Protein AF-A0A966STY0-F1 (afdb_monomer)

pLDDT: mean 90.31, std 7.66, range [52.75, 97.44]

Solvent-accessible surface area (backbone atoms only — not comparable to full-atom values): 10563 Å² total; per-residue (Å²): 89,30,26,34,58,59,32,49,75,81,35,100,57,30,90,44,48,47,38,23,43,52,56,97,92,41,78,42,80,38,55,52,86,43,77,44,89,83,59,91,89,69,45,73,49,72,46,68,75,69,70,70,53,54,50,58,66,69,58,55,52,54,36,52,51,52,27,46,74,71,72,45,52,66,50,78,37,70,50,91,54,41,31,38,34,40,48,66,46,50,36,42,89,86,46,87,84,48,65,52,43,53,39,37,33,46,53,52,49,43,30,57,81,41,70,81,49,46,42,19,38,48,61,87,41,81,54,70,83,28,31,77,49,52,75,57,67,74,47,74,49,69,85,75,46,51,31,24,31,27,64,38,37,42,55,70,87,55,80,50,68,73,75,43,56,92,81,47,51,65,57,55,48,46,54,52,49,44,54,44,48,44,62,37,56,132

Radius of gyration: 22.57 Å; Cα contacts (8 Å, |Δi|>4): 332; chains: 1; bounding box: 55×33×62 Å

Structure (mmCIF, N/CA/C/O backbone):
data_AF-A0A966STY0-F1
#
_entry.id   AF-A0A966STY0-F1
#
loop_
_atom_site.group_PDB
_atom_site.id
_atom_site.type_symbol
_atom_site.label_atom_id
_atom_site.label_alt_id
_atom_site.label_comp_id
_atom_site.label_asym_id
_atom_site.label_entity_id
_atom_site.label_seq_id
_atom_site.pdbx_PDB_ins_code
_atom_site.Cartn_x
_atom_site.Cartn_y
_atom_site.Cartn_z
_atom_site.occupancy
_atom_site.B_iso_or_equiv
_atom_site.auth_seq_id
_atom_site.auth_comp_id
_atom_site.auth_asym_id
_atom_site.auth_atom_id
_atom_site.pdbx_PDB_model_num
ATOM 1 N N . MET A 1 1 ? -25.949 -7.152 34.679 1.00 90.56 1 MET A N 1
ATOM 2 C CA . MET A 1 1 ? -25.084 -7.122 33.480 1.00 90.56 1 MET A CA 1
ATOM 3 C C . MET A 1 1 ? -23.656 -6.871 33.939 1.00 90.56 1 MET A C 1
ATOM 5 O O . MET A 1 1 ? -23.482 -6.176 34.932 1.00 90.56 1 MET A O 1
ATOM 9 N N . THR A 1 2 ? -22.647 -7.448 33.293 1.00 95.69 2 THR A N 1
ATOM 10 C CA . THR A 1 2 ? -21.238 -7.198 33.635 1.00 95.69 2 THR A CA 1
ATOM 11 C C . THR A 1 2 ? -20.661 -6.017 32.861 1.00 95.69 2 THR A C 1
ATOM 13 O O . THR A 1 2 ? -21.178 -5.660 31.801 1.00 95.69 2 THR A O 1
ATOM 16 N N . GLY A 1 3 ? -19.544 -5.452 33.333 1.00 94.12 3 GLY A N 1
ATOM 17 C CA . GLY A 1 3 ? -18.774 -4.472 32.556 1.00 94.12 3 GLY A CA 1
ATOM 18 C C . GLY A 1 3 ? -18.425 -4.984 31.149 1.00 94.12 3 GLY A C 1
ATOM 19 O O . GLY A 1 3 ? -18.600 -4.267 30.170 1.00 94.12 3 GLY A O 1
ATOM 20 N N . ARG A 1 4 ? -18.049 -6.264 31.016 1.00 94.75 4 ARG A N 1
ATOM 21 C CA . ARG A 1 4 ? -17.793 -6.911 29.718 1.00 94.75 4 ARG A CA 1
ATOM 22 C C . ARG A 1 4 ? -19.028 -6.940 28.817 1.00 94.75 4 ARG A C 1
ATOM 24 O O . ARG A 1 4 ? -18.911 -6.684 27.625 1.00 94.75 4 ARG A O 1
ATOM 31 N N . GLN A 1 5 ? -20.199 -7.258 29.365 1.00 94.56 5 GLN A N 1
ATOM 32 C CA . GLN A 1 5 ? -21.443 -7.274 28.592 1.00 94.56 5 GLN A CA 1
ATOM 33 C C . GLN A 1 5 ? -21.827 -5.867 28.116 1.00 94.56 5 GLN A C 1
ATOM 35 O O . GLN A 1 5 ? -22.244 -5.724 26.974 1.00 94.56 5 GLN A O 1
ATOM 40 N N . ILE A 1 6 ? -21.615 -4.838 28.944 1.00 94.25 6 ILE A N 1
ATOM 41 C CA . ILE A 1 6 ? -21.837 -3.430 28.569 1.00 94.25 6 ILE A CA 1
ATOM 42 C C . ILE A 1 6 ? -20.875 -3.013 27.454 1.00 94.25 6 ILE A C 1
ATOM 44 O O . ILE A 1 6 ? -21.305 -2.451 26.451 1.00 94.25 6 ILE A O 1
ATOM 48 N N . ALA A 1 7 ? -19.585 -3.335 27.586 1.00 92.75 7 ALA A N 1
ATOM 49 C CA . ALA A 1 7 ? -18.604 -3.101 26.529 1.00 92.75 7 ALA A CA 1
ATOM 50 C C . ALA A 1 7 ? -18.990 -3.805 25.216 1.00 92.75 7 ALA A C 1
ATOM 52 O O . ALA A 1 7 ? -18.846 -3.222 24.142 1.00 92.75 7 ALA A O 1
ATOM 53 N N . GLY A 1 8 ? -19.529 -5.025 25.309 1.00 91.81 8 GLY A N 1
ATOM 54 C CA . GLY A 1 8 ? -19.981 -5.826 24.170 1.00 91.81 8 GLY A CA 1
ATOM 55 C C . GLY A 1 8 ? -21.176 -5.244 23.411 1.00 91.81 8 GLY A C 1
ATOM 56 O O . GLY A 1 8 ? -21.407 -5.636 22.273 1.00 91.81 8 GLY A O 1
ATOM 57 N N . LEU A 1 9 ? -21.907 -4.279 23.983 1.00 90.44 9 LEU A N 1
ATOM 58 C CA . LEU A 1 9 ? -22.964 -3.559 23.260 1.00 90.44 9 LEU A CA 1
ATOM 59 C C . LEU A 1 9 ? -22.402 -2.614 22.189 1.00 90.44 9 LEU A C 1
ATOM 61 O O . LEU A 1 9 ? -23.114 -2.249 21.257 1.00 90.44 9 LEU A O 1
ATOM 65 N N . VAL A 1 10 ? -21.143 -2.187 22.335 1.00 86.25 10 VAL A N 1
ATOM 66 C CA . VAL A 1 10 ? -20.525 -1.148 21.497 1.00 86.25 10 VAL A CA 1
ATOM 67 C C . VAL A 1 10 ? -19.123 -1.514 21.008 1.00 86.25 10 VAL A C 1
ATOM 69 O O . VAL A 1 10 ? -18.452 -0.659 20.436 1.00 86.25 10 VAL A O 1
ATOM 72 N N . SER A 1 11 ? -18.624 -2.728 21.241 1.00 83.06 11 SER A N 1
ATOM 73 C CA . SER A 1 11 ? -17.280 -3.163 20.836 1.00 83.06 11 SER A CA 1
ATOM 74 C C . SER A 1 11 ? -17.246 -4.663 20.549 1.00 83.06 11 SER A C 1
ATOM 76 O O . SER A 1 11 ? -17.638 -5.456 21.401 1.00 83.06 11 SER A O 1
ATOM 78 N N . ASP A 1 12 ? -16.674 -5.048 19.405 1.00 81.88 12 ASP A N 1
ATOM 79 C CA . ASP A 1 12 ? -16.459 -6.456 19.026 1.00 81.88 12 ASP A CA 1
ATOM 80 C C . ASP A 1 12 ? -15.343 -7.132 19.847 1.00 81.88 12 ASP A C 1
ATOM 82 O O . ASP A 1 12 ? -15.233 -8.355 19.883 1.00 81.88 12 ASP A O 1
ATOM 86 N N . ASN A 1 13 ? -14.512 -6.339 20.534 1.00 84.12 13 ASN A N 1
ATOM 87 C CA . ASN A 1 13 ? -13.482 -6.810 21.459 1.00 84.12 13 ASN A CA 1
ATOM 88 C C . ASN A 1 13 ? -13.665 -6.132 22.831 1.00 84.12 13 ASN A C 1
ATOM 90 O O . ASN A 1 13 ? -13.006 -5.127 23.123 1.00 84.12 13 ASN A O 1
ATOM 94 N N . PRO A 1 14 ? -14.594 -6.625 23.668 1.00 88.00 14 PRO A N 1
ATOM 95 C CA . PRO A 1 14 ? -14.913 -6.007 24.953 1.00 88.00 14 PRO A CA 1
ATOM 96 C C . PRO A 1 14 ? -13.780 -6.122 25.982 1.00 88.00 14 PRO A C 1
ATOM 98 O O . PRO A 1 14 ? -13.692 -5.286 26.878 1.00 88.00 14 PRO A O 1
ATOM 101 N N . ASP A 1 15 ? -12.880 -7.100 25.847 1.00 88.94 15 ASP A N 1
ATOM 102 C CA . ASP A 1 15 ? -11.754 -7.286 26.774 1.00 88.94 15 ASP A CA 1
ATOM 103 C C . ASP A 1 15 ? -10.662 -6.213 26.628 1.00 88.94 15 ASP A C 1
ATOM 105 O O . ASP A 1 15 ? -9.844 -6.032 27.525 1.00 88.94 15 ASP A O 1
ATOM 109 N N . SER A 1 16 ? -10.670 -5.456 25.527 1.00 86.00 16 SER A N 1
ATOM 110 C CA . SER A 1 16 ? -9.755 -4.331 25.281 1.00 86.00 16 SER A CA 1
ATOM 111 C C . SER A 1 16 ? -10.422 -2.971 25.523 1.00 86.00 16 SER A C 1
ATOM 113 O O . SER A 1 16 ? -10.207 -2.020 24.764 1.00 86.00 16 SER A O 1
ATOM 115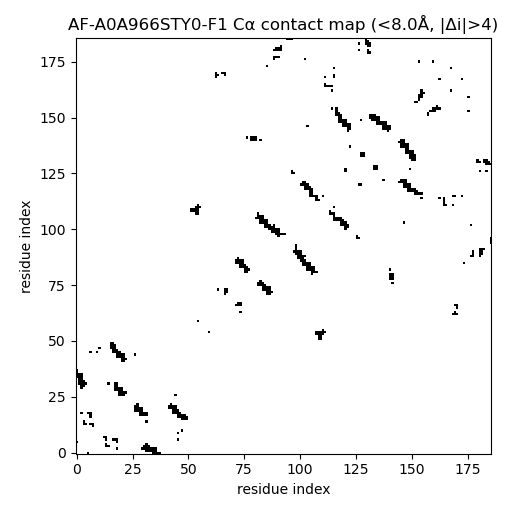 N N . THR A 1 17 ? -11.270 -2.877 26.550 1.00 89.81 17 THR A N 1
ATOM 116 C CA . THR A 1 17 ? -12.021 -1.657 26.877 1.00 89.81 17 THR A CA 1
ATOM 117 C C . THR A 1 17 ? -11.980 -1.310 28.363 1.00 89.81 17 THR A C 1
ATOM 119 O O . THR A 1 17 ? -11.776 -2.171 29.217 1.00 89.81 17 THR A O 1
ATOM 122 N N . GLU A 1 18 ? -12.232 -0.041 28.665 1.00 93.56 18 GLU A N 1
ATOM 123 C CA . GLU A 1 18 ? -12.576 0.450 29.995 1.00 93.56 18 GLU A CA 1
ATOM 124 C C . GLU A 1 18 ? -14.026 0.918 30.014 1.00 93.56 18 GLU A C 1
ATOM 126 O O . GLU A 1 18 ? -14.472 1.640 29.121 1.00 93.56 18 GLU A O 1
ATOM 131 N N . VAL A 1 19 ? -14.759 0.540 31.058 1.00 94.88 19 VAL A N 1
ATOM 132 C CA . VAL A 1 19 ? -16.168 0.900 31.226 1.00 94.88 19 VAL A CA 1
ATOM 133 C C . VAL A 1 19 ? -16.319 1.775 32.458 1.00 94.88 19 VAL A C 1
ATOM 135 O O . VAL A 1 19 ? -15.775 1.481 33.522 1.00 94.88 19 VAL A O 1
ATOM 138 N N . PHE A 1 20 ? -17.084 2.852 32.319 1.00 96.12 20 PHE A N 1
ATOM 139 C CA . PHE A 1 20 ? -17.430 3.756 33.404 1.00 96.12 20 PHE A CA 1
ATOM 140 C C . PHE A 1 20 ? -18.938 3.975 33.433 1.00 96.12 20 PHE A C 1
ATOM 142 O O . PHE A 1 20 ? -19.538 4.229 32.392 1.00 96.12 20 PHE A O 1
ATOM 149 N N . LEU A 1 21 ? -19.530 3.941 34.621 1.00 94.12 21 LEU A N 1
ATOM 150 C CA . LEU A 1 21 ? -20.882 4.431 34.866 1.00 94.12 21 LEU A CA 1
ATOM 151 C C . LEU A 1 21 ? -20.824 5.948 35.084 1.00 94.12 21 LEU A C 1
ATOM 153 O O . LEU A 1 21 ? -19.963 6.434 35.827 1.00 94.12 21 LEU A O 1
ATOM 157 N N . LEU A 1 22 ? -21.717 6.688 34.435 1.00 92.81 22 LEU A N 1
ATOM 158 C CA . LEU A 1 22 ? -21.847 8.132 34.581 1.00 92.81 22 LEU A CA 1
ATOM 159 C C . LEU A 1 22 ? -22.976 8.441 35.567 1.00 92.81 22 LEU A C 1
ATOM 161 O O . LEU A 1 22 ? -24.151 8.258 35.276 1.00 92.81 22 LEU A O 1
ATOM 165 N N . GLU A 1 23 ? -22.618 8.951 36.743 1.00 87.38 23 GLU A N 1
ATOM 166 C CA . GLU A 1 23 ? -23.575 9.377 37.765 1.00 87.38 23 GLU A CA 1
ATOM 167 C C . GLU A 1 23 ? -23.389 10.868 38.042 1.00 87.38 23 GLU A C 1
ATOM 169 O O . GLU A 1 23 ? -22.367 11.290 38.589 1.00 87.38 23 GLU A O 1
ATOM 174 N N . LYS A 1 24 ? -24.387 11.688 37.683 1.00 82.62 24 LYS A N 1
ATOM 175 C CA . LYS A 1 24 ? -24.423 13.133 37.994 1.00 82.62 24 LYS A CA 1
ATOM 176 C C . LYS A 1 24 ? -23.124 13.868 37.610 1.00 82.62 24 LYS A C 1
ATOM 178 O O . LYS A 1 24 ? -22.585 14.652 38.391 1.00 82.62 24 LYS A O 1
ATOM 183 N N . GLY A 1 25 ? -22.597 13.576 36.419 1.00 78.88 25 GLY A N 1
ATOM 184 C CA . GLY A 1 25 ? -21.370 14.183 35.890 1.00 78.88 25 GLY A CA 1
ATOM 185 C C . GLY A 1 25 ? -20.058 13.593 36.425 1.00 78.88 25 GLY A C 1
ATOM 186 O O . GLY A 1 25 ? -18.990 14.093 36.081 1.00 78.88 25 GLY A O 1
ATOM 187 N N . LYS A 1 26 ? -20.102 12.532 37.243 1.00 86.12 26 LYS A N 1
ATOM 188 C CA . LYS A 1 26 ? -18.915 11.799 37.708 1.00 86.12 26 LYS A CA 1
ATOM 189 C C . LYS A 1 26 ? -18.837 10.430 37.041 1.00 86.12 26 LYS A C 1
ATOM 191 O O . LYS A 1 26 ? -19.840 9.736 36.928 1.00 86.12 26 LYS A O 1
ATOM 196 N N . SER A 1 27 ? -17.634 10.029 36.634 1.00 92.25 27 SER A N 1
ATOM 197 C CA . SER A 1 27 ? -17.375 8.701 36.074 1.00 92.25 27 SER A CA 1
ATOM 198 C C . SER A 1 27 ? -16.869 7.745 37.152 1.00 92.25 27 SER A C 1
ATOM 200 O O . SER A 1 27 ? -15.812 7.992 37.737 1.00 92.25 27 SER A O 1
ATOM 202 N N . LYS A 1 28 ? -17.582 6.642 37.381 1.00 92.94 28 LYS A N 1
ATOM 203 C CA . LYS A 1 28 ? -17.173 5.557 38.281 1.00 92.94 28 LYS A CA 1
ATOM 204 C C . LYS A 1 28 ? -16.733 4.340 37.458 1.00 92.94 28 LYS A C 1
ATOM 206 O O . LYS A 1 28 ? -17.507 3.906 36.610 1.00 92.94 28 LYS A O 1
ATOM 211 N N . PRO A 1 29 ? -15.532 3.778 37.675 1.00 94.56 29 PRO A N 1
ATOM 212 C CA . PRO A 1 29 ? -15.075 2.619 36.914 1.00 94.56 29 PRO A CA 1
ATOM 213 C C . PRO A 1 29 ? -15.936 1.384 37.208 1.00 94.56 29 PRO A C 1
ATOM 215 O O . PRO A 1 29 ? -16.288 1.118 38.359 1.00 94.56 29 PRO A O 1
ATOM 218 N N . VAL A 1 30 ? -16.238 0.624 36.157 1.00 95.62 30 VAL A N 1
ATOM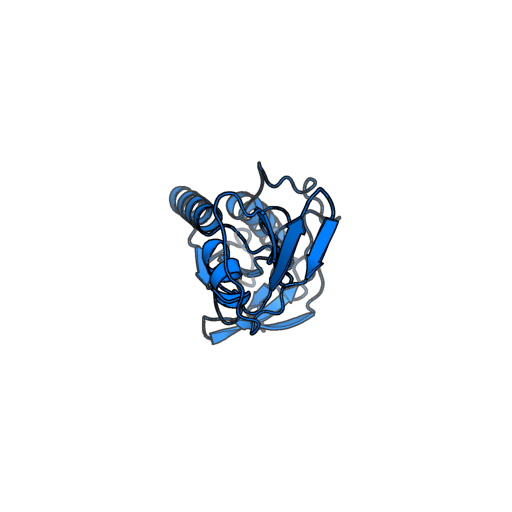 219 C CA . VAL A 1 30 ? -16.930 -0.666 36.201 1.00 95.62 30 VAL A CA 1
ATOM 220 C C . VAL A 1 30 ? -15.967 -1.721 35.648 1.00 95.62 30 VAL A C 1
ATOM 222 O O . VAL A 1 30 ? -15.825 -1.841 34.430 1.00 95.62 30 VAL A O 1
ATOM 225 N N . PRO A 1 31 ? -15.265 -2.478 36.511 1.00 95.94 31 PRO A N 1
ATOM 226 C CA . PRO A 1 31 ? -14.397 -3.563 36.066 1.00 95.94 31 PRO A CA 1
ATOM 227 C C . PRO A 1 31 ? -15.151 -4.565 35.185 1.00 95.94 31 PRO A C 1
ATOM 229 O O . PRO A 1 31 ? -16.310 -4.883 35.449 1.00 95.94 31 PRO A O 1
ATOM 232 N N . LEU A 1 32 ? -14.490 -5.116 34.164 1.00 93.88 32 LEU A N 1
ATOM 233 C CA . LEU A 1 32 ? -15.148 -5.969 33.165 1.00 93.88 32 LEU A CA 1
ATOM 234 C C . LEU A 1 32 ? -15.838 -7.209 33.763 1.00 93.88 32 LEU A C 1
ATOM 236 O O . LEU A 1 32 ? -16.887 -7.622 33.272 1.00 93.88 32 LEU A O 1
ATOM 240 N N . ALA A 1 33 ? -15.281 -7.774 34.836 1.00 95.31 33 ALA A N 1
ATOM 241 C CA . ALA A 1 33 ? -15.842 -8.929 35.540 1.00 95.31 33 ALA A CA 1
ATOM 242 C C . ALA A 1 33 ? -16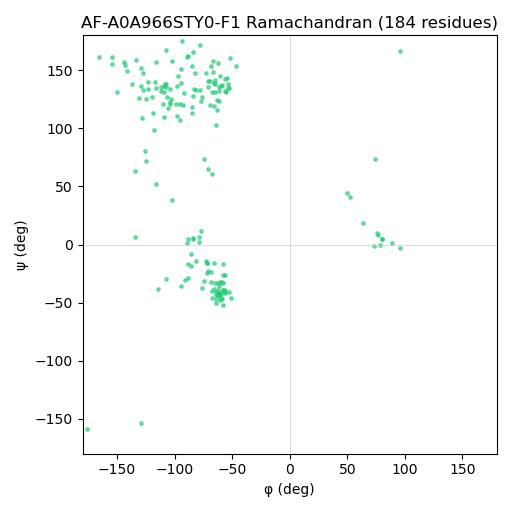.892 -8.566 36.610 1.00 95.31 33 ALA A C 1
ATOM 244 O O . ALA A 1 33 ? -17.518 -9.460 37.170 1.00 95.31 33 ALA A O 1
ATOM 245 N N . MET A 1 34 ? -17.084 -7.279 36.920 1.00 94.19 34 MET A N 1
ATOM 246 C CA . MET A 1 34 ? -18.032 -6.842 37.945 1.00 94.19 34 MET A CA 1
ATOM 247 C C . MET A 1 34 ? -19.461 -6.933 37.412 1.00 94.19 34 MET A C 1
ATOM 249 O O . MET A 1 34 ? -19.770 -6.348 36.374 1.00 94.19 34 MET A O 1
ATOM 253 N N . GLU A 1 35 ? -20.340 -7.618 38.143 1.00 94.06 35 GLU A N 1
ATOM 254 C CA . GLU A 1 35 ? -21.782 -7.546 37.916 1.00 94.06 35 GLU A CA 1
ATOM 255 C C . GLU A 1 35 ? -22.363 -6.263 38.505 1.00 94.06 35 GLU A C 1
ATOM 257 O O . GLU A 1 35 ? -22.105 -5.907 39.656 1.00 94.06 35 GLU A O 1
ATOM 262 N N . ILE A 1 36 ? -23.186 -5.586 37.710 1.00 91.31 36 ILE A N 1
ATOM 263 C CA . ILE A 1 36 ? -23.960 -4.426 38.133 1.00 91.31 36 ILE A CA 1
ATOM 264 C C . ILE A 1 36 ? -25.436 -4.596 37.761 1.00 91.31 36 ILE A C 1
ATOM 266 O O . ILE A 1 36 ? -25.790 -5.264 36.779 1.00 91.31 36 ILE A O 1
ATOM 270 N N . GLN A 1 37 ? -26.309 -3.968 38.546 1.00 92.38 37 GLN A N 1
ATOM 271 C CA . GLN A 1 37 ? -27.707 -3.779 38.174 1.00 92.38 37 GLN A CA 1
ATOM 272 C C . GLN A 1 37 ? -27.809 -2.525 37.313 1.00 92.38 37 GLN A C 1
ATOM 274 O O . GLN A 1 37 ? -27.561 -1.431 37.809 1.00 92.38 37 GLN A O 1
ATOM 279 N N . VAL A 1 38 ? -28.160 -2.710 36.043 1.00 87.81 38 VAL A N 1
ATOM 280 C CA . VAL A 1 38 ? -28.447 -1.611 35.117 1.00 87.81 38 VAL A CA 1
ATOM 281 C C . VAL A 1 38 ? -29.902 -1.202 35.316 1.00 87.81 38 VAL A C 1
ATOM 283 O O . VAL A 1 38 ? -30.788 -2.060 35.306 1.00 87.81 38 VAL A O 1
ATOM 286 N N . LYS A 1 39 ? -30.133 0.088 35.538 1.00 89.50 39 LYS A N 1
ATOM 287 C CA . LYS A 1 39 ? -31.451 0.701 35.703 1.00 89.50 39 LYS A CA 1
ATOM 288 C C . LYS A 1 39 ? -31.807 1.531 34.475 1.00 89.50 39 LYS A C 1
ATOM 290 O O . LYS A 1 39 ? -30.973 1.787 33.609 1.00 89.50 39 LYS A O 1
ATOM 295 N N . ASP A 1 40 ? -33.075 1.921 34.399 1.00 86.06 40 ASP A N 1
ATOM 296 C CA . ASP A 1 40 ? -33.560 2.761 33.311 1.00 86.06 40 ASP A CA 1
ATOM 297 C C . ASP A 1 40 ? -32.837 4.118 33.315 1.00 86.06 40 ASP A C 1
ATOM 299 O O . ASP A 1 40 ? -32.648 4.719 34.376 1.00 86.06 40 ASP A O 1
ATOM 303 N N . CYS A 1 41 ? -32.423 4.567 32.129 1.00 86.06 41 CYS A N 1
ATOM 304 C CA . CYS A 1 41 ? -31.610 5.770 31.900 1.00 86.06 41 CYS A CA 1
ATOM 305 C C . CYS A 1 41 ? -30.184 5.777 32.501 1.00 86.06 41 CYS A C 1
ATOM 307 O O . CYS A 1 41 ? -29.594 6.853 32.605 1.00 86.06 41 CYS A O 1
ATOM 309 N N . ASP A 1 42 ? -29.597 4.630 32.870 1.00 91.06 42 ASP A N 1
ATOM 310 C CA . ASP A 1 42 ? -28.168 4.588 33.218 1.00 91.06 42 ASP A CA 1
ATOM 311 C C . ASP A 1 42 ? -27.295 4.926 31.995 1.00 91.06 42 ASP A C 1
ATOM 313 O O . ASP A 1 42 ? -27.437 4.344 30.917 1.00 91.06 42 ASP A O 1
ATOM 317 N N . GLU A 1 43 ? -26.336 5.834 32.177 1.00 93.19 43 GLU A N 1
ATOM 318 C CA . GLU A 1 43 ? -25.390 6.233 31.137 1.00 93.19 43 GLU A CA 1
ATOM 319 C C . GLU A 1 43 ? -24.014 5.606 31.373 1.00 93.19 43 GLU A C 1
ATOM 321 O O . GLU A 1 43 ? -23.458 5.664 32.473 1.00 93.19 43 GLU A O 1
ATOM 326 N N . PHE A 1 44 ? -23.416 5.053 30.318 1.00 94.31 44 PHE A N 1
ATOM 327 C CA . PHE A 1 44 ? -22.089 4.446 30.376 1.00 94.31 44 PHE A CA 1
ATOM 328 C C . PHE A 1 44 ? -21.137 5.093 29.375 1.00 94.31 44 PHE A C 1
ATOM 330 O O . PHE A 1 44 ? -21.487 5.344 28.224 1.00 94.31 44 PHE A O 1
ATOM 337 N N . ARG A 1 45 ? -19.888 5.297 29.798 1.00 93.06 45 ARG A N 1
ATOM 338 C CA . ARG A 1 45 ? -18.769 5.636 28.916 1.00 93.06 45 ARG A CA 1
ATOM 339 C C . ARG A 1 45 ? -17.906 4.398 28.725 1.00 93.06 45 ARG A C 1
ATOM 341 O O . ARG A 1 45 ? -17.347 3.891 29.695 1.00 93.06 45 ARG A O 1
ATOM 348 N N . VAL A 1 46 ? -17.756 3.959 27.480 1.00 91.38 46 VAL A N 1
ATOM 349 C CA . VAL A 1 46 ? -16.853 2.863 27.105 1.00 91.38 46 VAL A CA 1
ATOM 350 C C . VAL A 1 46 ? -15.685 3.441 26.315 1.00 91.38 46 VAL A C 1
ATOM 352 O O . VAL A 1 46 ? -15.885 4.075 25.280 1.00 91.38 46 VAL A O 1
ATOM 355 N N . ILE A 1 47 ? -14.466 3.239 26.806 1.00 87.62 47 ILE A N 1
ATOM 356 C CA . ILE A 1 47 ? -13.226 3.638 26.137 1.00 87.62 47 ILE A CA 1
ATOM 357 C C . ILE A 1 47 ? -12.605 2.382 25.540 1.00 87.62 47 ILE A C 1
ATOM 359 O O . ILE A 1 47 ? -12.390 1.398 26.239 1.00 87.62 47 ILE A O 1
ATOM 363 N N . ARG A 1 48 ? -12.328 2.392 24.236 1.00 85.00 48 ARG A N 1
ATOM 364 C CA . ARG A 1 48 ? -11.576 1.314 23.588 1.00 85.00 48 ARG A CA 1
ATOM 365 C C . ARG A 1 48 ? -10.087 1.603 23.770 1.00 85.00 48 ARG A C 1
ATOM 367 O O . ARG A 1 48 ? -9.603 2.619 23.284 1.00 85.00 48 ARG A O 1
ATOM 374 N N . ASN A 1 49 ? -9.368 0.717 24.450 1.00 76.69 49 ASN A N 1
ATOM 375 C CA . ASN A 1 49 ? -7.952 0.921 24.775 1.00 76.69 49 ASN A CA 1
ATOM 376 C C . ASN A 1 49 ? -7.014 0.478 23.651 1.00 76.69 49 ASN A C 1
ATOM 378 O O . ASN A 1 49 ? -5.863 0.896 23.604 1.00 76.69 49 ASN A O 1
ATOM 382 N N . ASN A 1 50 ? -7.512 -0.346 22.728 1.00 60.56 50 ASN A N 1
ATOM 383 C CA . ASN A 1 50 ? -6.748 -0.841 21.590 1.00 60.56 50 ASN A CA 1
ATOM 384 C C . ASN A 1 50 ? -7.334 -0.348 20.262 1.00 60.56 50 ASN A C 1
ATOM 386 O O . ASN A 1 50 ? -7.630 -1.139 19.365 1.00 60.56 50 ASN A O 1
ATOM 390 N N . VAL A 1 51 ? -7.542 0.967 20.133 1.00 55.06 51 VAL A N 1
ATOM 391 C CA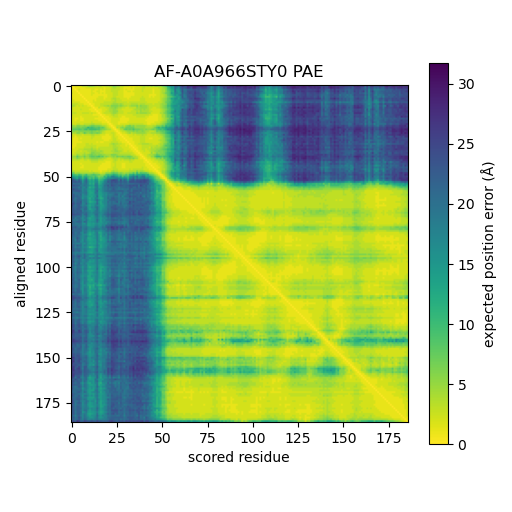 . VAL A 1 51 ? -7.841 1.569 18.826 1.00 55.06 51 VAL A CA 1
ATOM 392 C C . VAL A 1 51 ? -6.546 1.604 18.014 1.00 55.06 51 VAL A C 1
ATOM 394 O O . VAL A 1 51 ? -5.947 2.653 17.798 1.00 55.06 51 VAL A O 1
ATOM 397 N N . CYS A 1 52 ? -6.099 0.446 17.528 1.00 52.75 52 CYS A N 1
ATOM 398 C CA . CYS A 1 52 ? -5.372 0.428 16.269 1.00 52.75 52 CYS A CA 1
ATOM 399 C C . CYS A 1 52 ? -6.404 0.896 15.252 1.00 52.75 52 CYS A C 1
ATOM 401 O O . CYS A 1 52 ? -7.344 0.155 14.979 1.00 52.75 52 CYS A O 1
ATOM 403 N N . GLY A 1 53 ? -6.321 2.155 14.817 1.00 54.16 53 GLY A N 1
ATOM 404 C CA . GLY A 1 53 ? -7.294 2.781 13.923 1.00 54.16 53 GLY A CA 1
ATOM 405 C C . GLY A 1 53 ? -7.265 2.169 12.532 1.00 54.16 53 GLY A C 1
ATOM 406 O O . GLY A 1 53 ? -6.943 2.889 11.603 1.00 54.16 53 GLY A O 1
ATOM 407 N N . GLY A 1 54 ? -7.540 0.863 12.442 1.00 61.44 54 GLY A N 1
ATOM 408 C CA . GLY A 1 54 ? -7.514 0.027 11.258 1.00 61.44 54 GLY A CA 1
ATOM 409 C C . GLY A 1 54 ? -8.235 0.692 10.099 1.00 61.44 54 GLY A C 1
ATOM 410 O O . GLY A 1 54 ? -9.135 1.511 10.285 1.00 61.44 54 GLY A O 1
ATOM 411 N N . PHE A 1 55 ? -7.847 0.327 8.889 1.00 74.75 55 PHE A N 1
ATOM 412 C CA . PHE A 1 55 ? -8.462 0.887 7.703 1.00 74.75 55 PHE A CA 1
ATOM 413 C C . PHE A 1 55 ? -9.865 0.341 7.486 1.00 74.75 55 PHE A C 1
ATOM 415 O O . PHE A 1 55 ? -10.172 -0.817 7.770 1.00 74.75 55 PHE A O 1
ATOM 422 N N . GLU A 1 56 ? -10.717 1.190 6.927 1.00 78.81 56 GLU A N 1
ATOM 423 C CA . GLU A 1 56 ? -12.068 0.806 6.553 1.00 78.81 56 GLU A CA 1
ATOM 424 C C . GLU A 1 56 ? -12.017 -0.180 5.365 1.00 78.81 56 GLU A C 1
ATOM 426 O O . GLU A 1 56 ? -11.523 0.189 4.294 1.00 78.81 56 GLU A O 1
ATOM 431 N N . PRO A 1 57 ? -12.539 -1.418 5.484 1.00 82.38 57 PRO A N 1
ATOM 432 C CA . PRO A 1 57 ? -12.484 -2.395 4.391 1.00 82.38 57 PRO A CA 1
ATOM 433 C C . PRO A 1 57 ? -13.164 -1.907 3.105 1.00 82.38 57 PRO A C 1
ATOM 435 O O . PRO A 1 57 ? -12.711 -2.212 2.001 1.00 82.38 57 PRO A O 1
ATOM 438 N N . SER A 1 58 ? -14.219 -1.094 3.236 1.00 85.94 58 SER A N 1
ATOM 439 C CA . SER A 1 58 ? -14.927 -0.495 2.098 1.00 85.94 58 SER A CA 1
ATOM 440 C C . SER A 1 58 ? -14.005 0.410 1.264 1.00 85.94 58 SER A C 1
ATOM 442 O O . SER A 1 58 ? -14.090 0.425 0.032 1.00 85.94 58 SER A O 1
ATOM 444 N N . ARG A 1 59 ? -13.072 1.117 1.920 1.00 88.75 59 ARG A N 1
ATOM 445 C CA . ARG A 1 59 ? -12.098 1.990 1.266 1.00 88.75 59 ARG A CA 1
ATOM 446 C C . ARG A 1 59 ? -11.115 1.176 0.435 1.00 88.75 59 ARG A C 1
ATOM 448 O O . ARG A 1 59 ? -10.884 1.531 -0.718 1.00 88.75 59 ARG A O 1
ATOM 455 N N . ILE A 1 60 ? -10.593 0.083 0.993 1.00 93.12 60 ILE A N 1
ATOM 456 C CA . ILE A 1 60 ? -9.703 -0.853 0.288 1.00 93.12 60 ILE A CA 1
ATOM 457 C C . ILE A 1 60 ? -10.406 -1.395 -0.957 1.00 93.12 60 ILE A C 1
ATOM 459 O O . ILE A 1 60 ? -9.880 -1.272 -2.061 1.00 93.12 60 ILE A O 1
ATOM 463 N N . GLN A 1 61 ? -11.627 -1.919 -0.802 1.00 92.94 61 GLN A N 1
ATOM 464 C CA . GLN A 1 61 ? -12.376 -2.499 -1.917 1.00 92.94 61 GLN A CA 1
ATOM 465 C C . GLN A 1 61 ? -12.618 -1.478 -3.035 1.00 92.94 61 GLN A C 1
ATOM 467 O O . GLN A 1 61 ? -12.380 -1.770 -4.205 1.00 92.94 61 GLN A O 1
ATOM 472 N N . LYS A 1 62 ? -13.049 -0.259 -2.683 1.00 93.50 62 LYS A N 1
ATOM 473 C CA . LYS A 1 62 ? -13.279 0.822 -3.651 1.00 93.50 62 LYS A CA 1
ATOM 474 C C . LYS A 1 62 ? -12.022 1.152 -4.457 1.0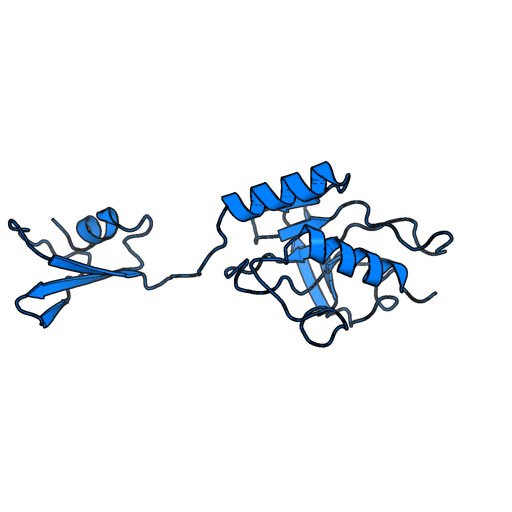0 93.50 62 LYS A C 1
ATOM 476 O O . LYS A 1 62 ? -12.110 1.444 -5.648 1.00 93.50 62 LYS A O 1
ATOM 481 N N . GLU A 1 63 ? -10.858 1.140 -3.822 1.00 95.62 63 GLU A N 1
ATOM 482 C CA . GLU A 1 63 ? -9.601 1.446 -4.497 1.00 95.62 63 GLU A CA 1
ATOM 483 C C . GLU A 1 63 ? -9.082 0.310 -5.368 1.00 95.62 63 GLU A C 1
ATOM 485 O O . GLU A 1 63 ? -8.591 0.583 -6.462 1.00 95.62 63 GLU A O 1
ATOM 490 N N . LEU A 1 64 ? -9.237 -0.941 -4.931 1.00 96.31 64 LEU A N 1
ATOM 491 C CA . LEU A 1 64 ? -8.924 -2.112 -5.751 1.00 96.31 64 LEU A CA 1
ATOM 492 C C . LEU A 1 64 ? -9.799 -2.158 -7.008 1.00 96.31 64 LEU A C 1
ATOM 494 O O . LEU A 1 64 ? -9.286 -2.379 -8.103 1.00 96.31 64 LEU A O 1
ATOM 498 N N . GLU A 1 65 ? -11.098 -1.866 -6.888 1.00 95.50 65 GLU A N 1
ATOM 499 C CA . GLU A 1 65 ? -11.979 -1.756 -8.057 1.00 95.50 65 GLU A CA 1
ATOM 500 C C . GLU A 1 65 ? -11.546 -0.624 -8.991 1.00 95.50 65 GLU A C 1
ATOM 502 O O . GLU A 1 65 ? -11.540 -0.794 -10.209 1.00 95.50 65 GLU A O 1
ATOM 507 N N . ARG A 1 66 ? -11.115 0.520 -8.447 1.00 95.69 66 ARG A N 1
ATOM 508 C CA . ARG A 1 66 ? -10.601 1.627 -9.264 1.00 95.69 66 ARG A CA 1
ATOM 509 C C . ARG A 1 66 ? -9.325 1.245 -10.020 1.00 95.69 66 ARG A C 1
ATOM 511 O O . ARG A 1 66 ? -9.194 1.600 -11.188 1.00 95.69 66 ARG A O 1
ATOM 518 N N . LEU A 1 67 ? -8.406 0.520 -9.381 1.00 96.38 67 LEU A N 1
ATOM 519 C CA . LEU A 1 67 ? -7.209 -0.017 -10.040 1.00 96.38 67 LEU A CA 1
ATOM 520 C C . LEU A 1 67 ? -7.583 -0.973 -11.173 1.00 96.38 67 LEU A C 1
ATOM 522 O O . LEU A 1 67 ? -7.102 -0.817 -12.295 1.00 96.38 67 LEU A O 1
ATOM 526 N N . LYS A 1 68 ? -8.497 -1.906 -10.895 1.00 95.81 68 LYS A N 1
ATOM 527 C CA . LYS A 1 68 ? -8.991 -2.884 -11.864 1.00 95.81 68 LYS A CA 1
ATOM 528 C C . LYS A 1 68 ? -9.657 -2.217 -13.068 1.00 95.81 68 LYS A C 1
ATOM 530 O O . LYS A 1 68 ? -9.391 -2.608 -14.201 1.00 95.81 68 LYS A O 1
ATOM 535 N N . GLN A 1 69 ? -10.472 -1.185 -12.846 1.00 95.38 69 GLN A N 1
ATOM 536 C CA . GLN A 1 69 ? -11.077 -0.375 -13.914 1.00 95.38 69 GLN A CA 1
ATOM 537 C C . GLN A 1 69 ? -10.025 0.344 -14.771 1.00 95.38 69 GLN A C 1
ATOM 539 O O . GLN A 1 69 ? -10.220 0.496 -15.973 1.00 95.38 69 GLN A O 1
ATOM 544 N N . GLY A 1 70 ? -8.904 0.750 -14.169 1.00 92.06 70 GLY A N 1
ATOM 545 C CA . GLY A 1 70 ? -7.746 1.309 -14.870 1.00 92.06 70 GLY A CA 1
ATOM 546 C C . GLY A 1 70 ? -6.842 0.268 -15.545 1.00 92.06 70 GLY A C 1
ATOM 547 O O . GLY A 1 70 ? -5.812 0.643 -16.095 1.00 92.06 70 GLY A O 1
ATOM 548 N N . GLY A 1 71 ? -7.188 -1.024 -15.494 1.00 92.62 71 GLY A N 1
ATOM 549 C CA . GLY A 1 71 ? -6.393 -2.115 -16.066 1.00 92.62 71 GLY A CA 1
ATOM 550 C C . GLY A 1 71 ? -5.204 -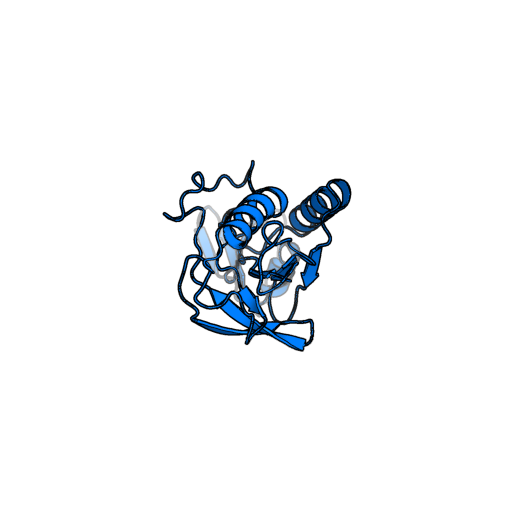2.565 -15.210 1.00 92.62 71 GLY A C 1
ATOM 551 O O . GLY A 1 71 ? -4.447 -3.434 -15.635 1.00 92.62 71 GLY A O 1
ATOM 552 N N . CYS A 1 72 ? -5.034 -2.016 -14.003 1.00 94.25 72 CYS A N 1
ATOM 553 C CA . CYS A 1 72 ? -4.002 -2.458 -13.073 1.00 94.25 72 CYS A CA 1
ATOM 554 C C . CYS A 1 72 ? -4.460 -3.712 -12.318 1.00 94.25 72 CYS A C 1
ATOM 556 O O . CYS A 1 72 ? -5.567 -3.761 -11.774 1.00 94.25 72 CYS A O 1
ATOM 558 N N . ARG A 1 73 ? -3.586 -4.722 -12.247 1.00 95.69 73 ARG A N 1
ATOM 559 C CA . ARG A 1 73 ? -3.787 -5.906 -11.408 1.00 95.69 73 ARG A CA 1
ATOM 560 C C . ARG A 1 73 ? -3.124 -5.674 -10.052 1.00 95.69 73 ARG A C 1
ATOM 562 O O . ARG A 1 73 ? -1.913 -5.482 -9.984 1.00 95.69 73 ARG A O 1
ATOM 569 N N . ALA A 1 74 ? -3.911 -5.720 -8.983 1.00 96.62 74 ALA A N 1
ATOM 570 C CA . ALA A 1 74 ? -3.404 -5.643 -7.621 1.00 96.62 74 ALA A CA 1
ATOM 571 C C . ALA A 1 74 ? -4.109 -6.659 -6.721 1.00 96.62 74 ALA A C 1
ATOM 573 O O . ALA A 1 74 ? -5.329 -6.810 -6.793 1.00 96.62 74 ALA A O 1
ATOM 574 N N . ASP A 1 75 ? -3.332 -7.319 -5.868 1.00 95.50 75 ASP A N 1
ATOM 575 C CA . ASP A 1 75 ? -3.831 -8.260 -4.869 1.00 95.50 75 ASP A CA 1
ATOM 576 C C . ASP A 1 75 ? -3.721 -7.629 -3.482 1.00 95.50 75 ASP A C 1
ATOM 578 O O . ASP A 1 75 ? -2.688 -7.052 -3.144 1.00 95.50 75 ASP A O 1
ATOM 582 N N . PHE A 1 76 ? -4.760 -7.759 -2.660 1.00 94.81 76 PHE A N 1
ATOM 583 C CA . PHE A 1 76 ? -4.721 -7.329 -1.265 1.00 94.81 76 PHE A CA 1
ATOM 584 C C . PHE A 1 76 ? -4.710 -8.538 -0.337 1.00 94.81 76 PHE A C 1
ATOM 586 O O . PHE A 1 76 ? -5.544 -9.436 -0.462 1.00 94.81 76 PHE A O 1
ATOM 593 N N . PHE A 1 77 ? -3.792 -8.532 0.625 1.00 92.62 77 PHE A N 1
ATOM 594 C CA . PHE A 1 77 ? -3.694 -9.557 1.654 1.00 92.62 77 PHE A CA 1
ATOM 595 C C . PHE A 1 77 ? -3.779 -8.915 3.028 1.00 92.62 77 PHE A C 1
ATOM 597 O O . PHE A 1 77 ? -3.109 -7.924 3.296 1.00 92.62 77 PHE A O 1
ATOM 604 N N . LEU A 1 78 ? -4.591 -9.499 3.908 1.00 88.75 78 LEU A N 1
ATOM 605 C CA . LEU A 1 78 ? -4.758 -9.008 5.275 1.00 88.75 78 LEU A CA 1
ATOM 606 C C . LEU A 1 78 ? -3.734 -9.609 6.253 1.00 88.75 78 LEU A C 1
ATOM 608 O O . LEU A 1 78 ? -3.399 -8.986 7.256 1.00 88.75 78 LEU A O 1
ATOM 612 N N . GLN A 1 79 ? -3.259 -10.825 5.976 1.00 85.31 79 GLN A N 1
ATOM 613 C CA . GLN A 1 79 ? -2.371 -11.601 6.843 1.00 85.31 79 GLN A CA 1
ATOM 614 C C . GLN A 1 79 ? -1.126 -12.057 6.070 1.00 85.31 79 GLN A C 1
ATOM 616 O O . GLN A 1 79 ? -1.260 -12.333 4.882 1.00 85.31 79 GLN A O 1
ATOM 621 N N . PRO A 1 80 ? 0.060 -12.185 6.704 1.00 84.12 80 PRO A N 1
ATOM 622 C CA . PRO A 1 80 ? 0.328 -11.948 8.131 1.00 84.12 80 PRO A CA 1
ATOM 623 C C . PRO A 1 80 ? 0.313 -10.466 8.530 1.00 84.12 80 PRO A C 1
ATOM 625 O O . PRO A 1 80 ? 0.210 -10.151 9.711 1.00 84.12 80 PRO A O 1
ATOM 628 N N . LEU A 1 81 ? 0.359 -9.565 7.552 1.00 87.75 81 LEU A N 1
ATOM 629 C CA . LEU A 1 81 ? 0.139 -8.138 7.730 1.00 87.75 81 LEU A CA 1
ATOM 630 C C . LEU A 1 81 ? -0.594 -7.565 6.504 1.00 87.75 81 LEU A C 1
ATOM 632 O O . LEU A 1 81 ? -0.499 -8.158 5.425 1.00 87.75 81 LEU A O 1
ATOM 636 N N . PRO A 1 82 ? -1.298 -6.429 6.646 1.00 91.19 82 PRO A N 1
ATOM 637 C CA . PRO A 1 82 ? -2.007 -5.802 5.541 1.00 91.19 82 PRO A CA 1
ATOM 638 C C . PRO A 1 82 ? -1.061 -5.278 4.460 1.00 91.19 82 PRO A C 1
ATOM 640 O O . PRO A 1 82 ? -0.243 -4.389 4.714 1.00 91.19 82 PRO A O 1
ATOM 643 N N . VAL A 1 83 ? -1.186 -5.801 3.244 1.00 93.75 83 VAL A N 1
ATOM 644 C CA . VAL A 1 83 ? -0.361 -5.412 2.096 1.00 93.75 83 VAL A CA 1
ATOM 645 C C . VAL A 1 83 ? -1.182 -5.356 0.819 1.00 93.75 83 VAL A C 1
ATOM 647 O O . VAL A 1 83 ? -2.122 -6.129 0.635 1.00 93.75 83 VAL A O 1
ATOM 650 N N . VAL A 1 84 ? -0.783 -4.474 -0.092 1.00 95.69 84 VAL A N 1
ATOM 651 C CA . VAL A 1 84 ? -1.221 -4.494 -1.488 1.00 95.69 84 VAL A CA 1
ATOM 652 C C . VAL A 1 84 ? -0.020 -4.855 -2.359 1.00 95.69 84 VAL A C 1
ATOM 654 O O . VAL A 1 84 ? 1.062 -4.295 -2.190 1.00 95.69 84 VAL A O 1
ATOM 657 N N . ILE A 1 85 ? -0.195 -5.803 -3.273 1.00 96.88 85 ILE A N 1
ATOM 658 C CA . ILE A 1 85 ? 0.818 -6.189 -4.253 1.00 96.88 85 ILE A CA 1
ATOM 659 C C . ILE A 1 85 ? 0.347 -5.713 -5.618 1.00 96.88 85 ILE A C 1
ATOM 661 O O . ILE A 1 85 ? -0.601 -6.265 -6.173 1.00 96.88 85 ILE A O 1
ATOM 665 N N . TYR A 1 86 ? 1.017 -4.701 -6.160 1.00 97.44 86 TYR A N 1
ATOM 666 C CA . TYR A 1 86 ? 0.845 -4.273 -7.542 1.00 97.44 86 TYR A CA 1
ATOM 667 C C . TYR A 1 86 ? 1.587 -5.254 -8.438 1.00 97.44 86 TYR A C 1
ATOM 669 O O . TYR A 1 86 ? 2.781 -5.496 -8.248 1.00 97.44 86 TYR A O 1
ATOM 677 N N . ARG A 1 87 ? 0.873 -5.844 -9.392 1.00 96.62 87 ARG A N 1
ATOM 678 C CA . ARG A 1 87 ? 1.420 -6.865 -10.280 1.00 96.62 87 ARG A CA 1
ATOM 679 C C . ARG A 1 87 ? 1.865 -6.263 -11.598 1.00 96.62 87 ARG A C 1
ATOM 681 O O . ARG A 1 87 ? 1.194 -5.377 -12.122 1.00 96.62 87 ARG A O 1
ATOM 688 N N . ASP A 1 88 ? 2.945 -6.814 -12.143 1.00 96.56 88 ASP A N 1
ATOM 689 C CA . ASP A 1 88 ? 3.448 -6.480 -13.479 1.00 96.56 88 ASP A CA 1
ATOM 690 C C . ASP A 1 88 ? 3.637 -4.961 -13.698 1.00 96.56 88 ASP A C 1
ATOM 692 O O . ASP A 1 88 ? 3.330 -4.434 -14.767 1.00 96.56 88 ASP A O 1
ATOM 696 N N . VAL A 1 89 ? 4.150 -4.240 -12.693 1.00 97.00 89 VAL A N 1
ATOM 697 C CA . VAL A 1 89 ? 4.469 -2.809 -12.808 1.00 97.00 89 VAL A CA 1
ATOM 698 C C . VAL A 1 89 ? 5.567 -2.643 -13.867 1.00 97.00 89 VAL A C 1
ATOM 700 O O . VAL A 1 89 ? 6.677 -3.154 -13.674 1.00 97.00 89 VAL A O 1
ATOM 703 N N . PRO A 1 90 ? 5.293 -1.965 -14.995 1.00 96.75 90 PRO A N 1
ATOM 704 C CA . PRO A 1 90 ? 6.217 -1.909 -16.115 1.00 96.75 90 PRO A CA 1
ATOM 705 C C . PRO A 1 90 ? 7.449 -1.060 -15.795 1.00 96.75 90 PRO A C 1
ATOM 707 O O . PRO A 1 90 ? 7.359 0.021 -15.209 1.00 96.75 90 PRO A O 1
ATOM 710 N N . ALA A 1 91 ? 8.607 -1.524 -16.255 1.00 96.88 91 ALA A N 1
ATOM 711 C CA . ALA A 1 91 ? 9.787 -0.684 -16.386 1.00 96.88 91 ALA A CA 1
ATOM 712 C C . ALA A 1 91 ? 9.697 0.194 -17.639 1.00 96.88 91 ALA A C 1
ATOM 714 O O . ALA A 1 91 ? 8.801 0.050 -18.477 1.00 96.88 91 ALA A O 1
ATOM 715 N N . ARG A 1 92 ? 10.640 1.133 -17.782 1.00 95.31 92 ARG A N 1
ATOM 716 C CA . ARG A 1 92 ? 10.722 1.924 -19.013 1.00 95.31 92 ARG A CA 1
ATOM 717 C C . ARG A 1 92 ? 10.978 1.013 -20.228 1.00 95.31 92 ARG A C 1
ATOM 719 O O . ARG A 1 92 ? 11.738 0.048 -20.105 1.00 95.31 92 ARG A O 1
ATOM 726 N N . PRO A 1 93 ? 10.420 1.329 -21.410 1.00 94.75 93 PRO A N 1
ATOM 727 C CA . PRO A 1 93 ? 10.696 0.574 -22.628 1.00 94.75 93 PRO A CA 1
ATOM 728 C C . PRO A 1 93 ? 12.200 0.447 -22.899 1.00 94.75 93 PRO A C 1
ATOM 730 O O . PRO A 1 93 ? 12.944 1.422 -22.789 1.00 94.75 93 PRO A O 1
ATOM 733 N N . GLY A 1 94 ? 12.646 -0.761 -23.246 1.00 93.31 94 GLY A N 1
ATOM 734 C CA . GLY A 1 94 ? 14.057 -1.040 -23.534 1.00 93.31 94 GLY A CA 1
ATOM 735 C C . GLY A 1 94 ? 14.966 -1.132 -22.303 1.00 93.31 94 GLY A C 1
ATOM 736 O O . GLY A 1 94 ? 16.184 -1.189 -22.465 1.00 93.31 94 GLY A O 1
ATOM 737 N N . TYR A 1 95 ? 14.422 -1.157 -21.080 1.00 95.94 95 TYR A N 1
ATOM 738 C CA . TYR A 1 95 ? 15.231 -1.400 -19.888 1.00 95.94 95 TYR A CA 1
ATOM 739 C C . TYR A 1 95 ? 15.858 -2.800 -19.928 1.00 95.94 95 TYR A C 1
ATOM 741 O O . TYR A 1 95 ? 15.167 -3.805 -20.089 1.00 95.94 95 TYR A O 1
ATOM 749 N N . ALA A 1 96 ? 17.185 -2.860 -19.802 1.00 94.56 96 ALA A N 1
ATOM 750 C CA . ALA A 1 96 ? 17.949 -4.074 -20.086 1.00 94.56 96 ALA A CA 1
ATOM 751 C C . ALA A 1 96 ? 17.768 -5.185 -19.039 1.00 94.56 96 ALA A C 1
ATOM 753 O O . ALA A 1 96 ? 17.976 -6.355 -19.348 1.00 94.56 96 ALA A O 1
ATOM 754 N N . HIS A 1 97 ? 17.3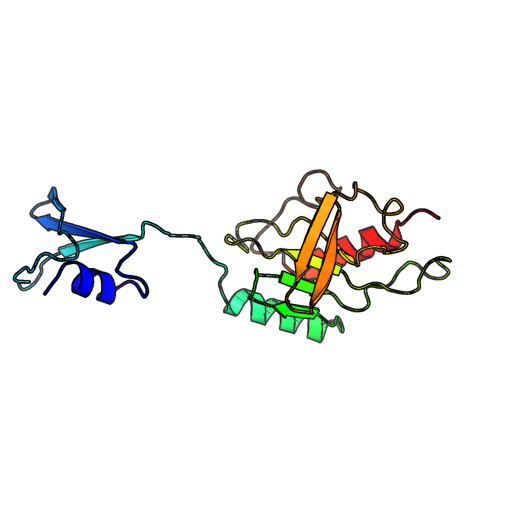96 -4.832 -17.805 1.00 95.19 97 HIS A N 1
ATOM 755 C CA . HIS A 1 97 ? 17.401 -5.773 -16.679 1.00 95.19 97 HIS A CA 1
ATOM 756 C C . HIS A 1 97 ? 16.074 -6.507 -16.480 1.00 95.19 97 HIS A C 1
ATOM 758 O O . HIS A 1 97 ? 16.077 -7.636 -15.998 1.00 95.19 97 HIS A O 1
ATOM 764 N N . LEU A 1 98 ? 14.944 -5.877 -16.822 1.00 96.56 98 LEU A N 1
ATOM 765 C CA . LEU A 1 98 ? 13.604 -6.472 -16.760 1.00 96.56 98 LEU A CA 1
ATOM 766 C C . LEU A 1 98 ? 12.584 -5.639 -17.544 1.00 96.56 98 LEU A C 1
ATOM 768 O O . LEU A 1 98 ? 12.807 -4.457 -17.792 1.00 96.56 98 LEU A O 1
ATOM 772 N N . GLN A 1 99 ? 11.443 -6.246 -17.885 1.00 96.75 99 GLN A N 1
ATOM 773 C CA . GLN A 1 99 ? 10.315 -5.553 -18.528 1.00 96.75 99 GLN A CA 1
ATOM 774 C C . GLN A 1 99 ? 9.266 -5.058 -17.524 1.00 96.75 99 GLN A C 1
ATOM 776 O O . GLN A 1 99 ? 8.688 -3.992 -17.713 1.00 96.75 99 GLN A O 1
ATOM 781 N N . ALA A 1 100 ? 9.027 -5.816 -16.455 1.00 97.25 100 ALA A N 1
ATOM 782 C CA . ALA A 1 100 ? 8.076 -5.483 -15.402 1.00 97.25 100 ALA A CA 1
ATOM 783 C C . ALA A 1 100 ? 8.474 -6.163 -14.086 1.00 97.25 100 ALA A C 1
ATOM 785 O O . ALA A 1 100 ? 9.258 -7.118 -14.085 1.00 97.25 100 ALA A O 1
ATOM 786 N N . THR A 1 101 ? 7.954 -5.668 -12.966 1.00 97.38 101 THR A N 1
ATOM 787 C CA . THR A 1 101 ? 8.182 -6.245 -11.639 1.00 97.38 101 THR A CA 1
ATOM 788 C C . THR A 1 101 ? 6.921 -6.157 -10.784 1.00 97.38 101 THR A C 1
ATOM 790 O O . THR A 1 101 ? 6.086 -5.280 -10.990 1.00 97.38 101 THR A O 1
ATOM 793 N N . ASP A 1 102 ? 6.777 -7.052 -9.813 1.00 97.44 102 ASP A N 1
ATOM 794 C CA . ASP A 1 102 ? 5.757 -6.880 -8.784 1.00 97.44 102 ASP A CA 1
ATOM 795 C C . ASP A 1 102 ? 6.290 -5.930 -7.701 1.00 97.44 102 ASP A C 1
ATOM 797 O O . ASP A 1 102 ? 7.483 -5.936 -7.393 1.00 97.44 102 ASP A O 1
ATOM 801 N N . VAL A 1 103 ? 5.411 -5.143 -7.087 1.00 97.00 103 VAL A N 1
ATOM 802 C CA . VAL A 1 103 ? 5.764 -4.238 -5.986 1.00 97.00 103 VAL A CA 1
ATOM 803 C C . VAL A 1 103 ? 4.783 -4.433 -4.843 1.00 97.00 103 VAL A C 1
ATOM 805 O O . VAL A 1 103 ? 3.574 -4.312 -5.032 1.00 97.00 103 VAL A O 1
ATOM 808 N N . LEU A 1 104 ? 5.297 -4.701 -3.646 1.00 96.38 104 LEU A N 1
ATOM 809 C CA . LEU A 1 104 ? 4.490 -4.815 -2.436 1.00 96.38 104 LEU A CA 1
ATOM 810 C C . LEU A 1 104 ? 4.523 -3.503 -1.655 1.00 96.38 104 LEU A C 1
ATOM 812 O O . LEU A 1 104 ? 5.579 -2.910 -1.465 1.00 96.38 104 LEU A O 1
ATOM 816 N N . VAL A 1 105 ? 3.373 -3.059 -1.164 1.00 95.00 105 VAL A N 1
ATOM 817 C CA . VAL A 1 105 ? 3.247 -1.860 -0.331 1.00 95.00 105 VAL A CA 1
ATOM 818 C C . VAL A 1 105 ? 2.488 -2.216 0.935 1.00 95.00 105 VAL A C 1
ATOM 820 O O . VAL A 1 105 ? 1.447 -2.875 0.882 1.00 95.00 105 VAL A O 1
ATOM 823 N N . LEU A 1 106 ? 3.014 -1.782 2.079 1.00 92.75 106 LEU A N 1
ATOM 824 C CA . LEU A 1 106 ? 2.342 -1.968 3.358 1.00 92.75 106 LEU A CA 1
ATOM 825 C C . LEU A 1 106 ? 1.121 -1.057 3.445 1.00 92.75 106 LEU A C 1
ATOM 827 O O . LEU A 1 106 ? 1.192 0.128 3.121 1.00 92.75 106 LEU A O 1
ATOM 831 N N . VAL A 1 107 ? 0.006 -1.604 3.924 1.00 92.62 107 VAL A N 1
ATOM 832 C CA . VAL A 1 107 ? -1.176 -0.808 4.251 1.00 92.62 107 VAL A CA 1
ATOM 833 C C . VAL A 1 107 ? -1.120 -0.504 5.747 1.00 92.62 107 VAL A C 1
ATOM 835 O O . VAL A 1 107 ? -1.305 -1.412 6.563 1.00 92.62 107 VAL A O 1
ATOM 838 N N . PRO A 1 108 ? -0.820 0.745 6.146 1.00 90.25 108 PRO A N 1
ATOM 839 C CA . PRO A 1 108 ? -0.670 1.069 7.552 1.00 90.25 108 PRO A CA 1
ATOM 840 C C . PRO A 1 108 ? -2.019 0.975 8.263 1.00 90.25 108 PRO A C 1
ATOM 842 O O . PRO A 1 108 ? -3.071 1.197 7.662 1.00 90.25 108 PRO A O 1
ATOM 845 N N . GLY A 1 109 ? -1.983 0.702 9.570 1.00 87.06 109 GLY A N 1
ATOM 846 C CA . GLY A 1 109 ? -3.192 0.604 10.388 1.00 87.06 109 GLY A CA 1
ATOM 847 C C . GLY A 1 109 ? -4.096 1.821 10.209 1.00 87.06 109 GLY A C 1
ATOM 848 O O . GLY A 1 109 ? -5.265 1.638 9.927 1.00 87.06 109 GLY A O 1
ATOM 849 N N . GLY A 1 110 ? -3.536 3.036 10.247 1.00 86.88 110 GLY A N 1
ATOM 850 C CA . GLY A 1 110 ? -4.280 4.294 10.128 1.00 86.88 110 GLY A CA 1
ATOM 851 C C . GLY A 1 110 ? -4.737 4.689 8.721 1.00 86.88 110 GLY A C 1
ATOM 852 O O . GLY A 1 110 ? -5.095 5.850 8.523 1.00 86.88 110 GLY A O 1
ATOM 853 N N . TYR A 1 111 ? -4.667 3.811 7.721 1.00 90.56 111 TYR A N 1
ATOM 854 C CA . TYR A 1 111 ? -5.050 4.137 6.345 1.00 90.56 111 TYR A CA 1
ATOM 855 C C . TYR A 1 111 ? -6.565 4.449 6.216 1.00 90.56 111 TYR A C 1
ATOM 857 O O . TYR A 1 111 ? -7.378 3.755 6.819 1.00 90.56 111 TYR A O 1
ATOM 865 N N . PRO A 1 112 ? -7.006 5.475 5.450 1.00 90.94 112 PRO A N 1
ATOM 866 C CA . PRO A 1 112 ? -6.227 6.395 4.617 1.00 90.94 112 PRO A CA 1
ATOM 867 C C . PRO A 1 112 ? -5.719 7.648 5.346 1.00 90.94 112 PRO A C 1
ATOM 869 O O . PRO A 1 112 ? -5.158 8.535 4.709 1.00 90.94 112 PRO A O 1
ATOM 872 N N . GLY A 1 113 ? -5.919 7.771 6.661 1.00 87.69 113 GLY A N 1
ATOM 873 C CA . GLY A 1 113 ? -5.383 8.887 7.450 1.00 87.69 113 GLY A CA 1
ATOM 874 C C . GLY A 1 113 ? -3.850 8.910 7.499 1.00 87.69 113 GLY A C 1
ATOM 875 O O . GLY A 1 113 ? -3.257 9.985 7.500 1.00 87.69 113 GLY A O 1
ATOM 876 N N . GLN A 1 114 ? -3.216 7.736 7.482 1.00 88.69 114 GLN A N 1
ATOM 877 C CA . GLN A 1 114 ? -1.773 7.562 7.315 1.00 88.69 114 GLN A CA 1
ATOM 878 C C . GLN A 1 114 ? -1.424 7.306 5.839 1.00 88.69 114 GLN A C 1
ATOM 880 O O . GLN A 1 114 ? -2.154 6.563 5.173 1.00 88.69 114 GLN A O 1
ATOM 885 N N . PRO A 1 115 ? -0.334 7.906 5.320 1.00 90.44 115 PRO A N 1
ATOM 886 C CA . PRO A 1 115 ? 0.087 7.719 3.939 1.00 90.44 115 PRO A CA 1
ATOM 887 C C . PRO A 1 115 ? 0.545 6.289 3.681 1.00 90.44 115 PRO A C 1
ATOM 889 O O . PRO A 1 115 ? 1.120 5.641 4.552 1.00 90.44 115 PRO A O 1
ATOM 892 N N . LEU A 1 116 ? 0.333 5.831 2.450 1.00 91.69 116 LEU A N 1
ATOM 893 C CA . LEU A 1 116 ? 1.024 4.648 1.950 1.00 91.69 116 LEU A CA 1
ATOM 894 C C . LEU A 1 116 ? 2.502 4.979 1.816 1.00 91.69 116 LEU A C 1
ATOM 896 O O . LEU A 1 116 ? 2.867 6.019 1.260 1.00 91.69 116 LEU A O 1
ATOM 900 N N . ASP A 1 117 ? 3.333 4.101 2.355 1.00 85.81 117 ASP A N 1
ATOM 901 C CA . ASP A 1 117 ? 4.762 4.320 2.410 1.00 85.81 117 ASP A CA 1
ATOM 902 C C . ASP A 1 117 ? 5.521 2.990 2.481 1.00 85.81 117 ASP A C 1
ATOM 904 O O . ASP A 1 117 ? 4.978 1.981 2.934 1.00 85.81 117 ASP A O 1
ATOM 908 N N . GLY A 1 118 ? 6.777 2.985 2.034 1.00 82.94 118 GLY A N 1
ATOM 909 C CA . GLY A 1 118 ? 7.630 1.797 2.083 1.00 82.94 118 GLY A CA 1
ATOM 910 C C . GLY A 1 118 ? 7.262 0.734 1.046 1.00 82.94 118 GLY A C 1
ATOM 911 O O . GLY A 1 118 ? 6.733 -0.335 1.367 1.00 82.94 118 GLY A O 1
ATOM 912 N N . ALA A 1 119 ? 7.597 1.011 -0.214 1.00 93.19 119 ALA A N 1
ATOM 913 C CA . ALA A 1 119 ? 7.522 0.028 -1.286 1.00 93.19 119 ALA A CA 1
ATOM 914 C C . ALA A 1 119 ? 8.592 -1.062 -1.114 1.00 93.19 119 ALA A C 1
ATOM 916 O O . ALA A 1 119 ? 9.736 -0.797 -0.750 1.00 93.19 119 ALA A O 1
ATOM 917 N N . HIS A 1 120 ? 8.223 -2.302 -1.401 1.00 96.19 120 HIS A N 1
ATOM 918 C CA . HIS A 1 120 ? 9.102 -3.456 -1.366 1.00 96.19 120 HIS A CA 1
ATOM 919 C C . HIS A 1 120 ? 9.215 -4.059 -2.761 1.00 96.19 120 HIS A C 1
ATOM 921 O O . HIS A 1 120 ? 8.226 -4.194 -3.484 1.00 96.19 120 HIS A O 1
ATOM 927 N N . LEU A 1 121 ? 10.426 -4.480 -3.104 1.00 97.25 121 LEU A N 1
ATOM 928 C CA . LEU A 1 121 ? 10.701 -5.269 -4.298 1.00 97.25 121 LEU A CA 1
ATOM 929 C C . LEU A 1 121 ? 10.891 -6.739 -3.913 1.00 97.25 121 LEU A C 1
ATOM 931 O O . LEU A 1 121 ? 11.247 -7.021 -2.767 1.00 97.25 121 LEU A O 1
ATOM 935 N N . PRO A 1 122 ? 10.710 -7.690 -4.840 1.00 96.69 122 PRO A N 1
ATOM 936 C CA . PRO A 1 122 ? 11.109 -9.070 -4.606 1.00 96.69 122 PRO A CA 1
ATOM 937 C C . PRO A 1 122 ? 12.581 -9.136 -4.181 1.00 96.69 122 PRO A C 1
ATOM 939 O O . PRO A 1 122 ? 13.425 -8.423 -4.732 1.00 96.69 122 PRO A O 1
ATOM 942 N N . GLU A 1 123 ? 12.899 -9.974 -3.196 1.00 95.38 123 GLU A N 1
ATOM 943 C CA . GLU A 1 123 ? 14.287 -10.197 -2.786 1.00 95.38 123 GLU A CA 1
ATOM 944 C C . GLU A 1 123 ? 15.123 -10.655 -3.995 1.00 95.38 123 GLU A C 1
ATOM 946 O O . GLU A 1 123 ? 14.704 -11.516 -4.768 1.00 95.38 123 GLU A O 1
ATOM 951 N N . GLY A 1 124 ? 16.292 -10.038 -4.191 1.00 93.50 124 GLY A N 1
ATOM 952 C CA . GLY A 1 124 ? 17.133 -10.289 -5.365 1.00 93.50 124 GLY A CA 1
ATOM 953 C C . GLY A 1 124 ? 16.656 -9.613 -6.658 1.00 93.50 124 GLY A C 1
ATOM 954 O O . GLY A 1 124 ? 17.223 -9.877 -7.717 1.00 93.50 124 GLY A O 1
ATOM 955 N N . SER A 1 125 ? 15.648 -8.732 -6.600 1.00 95.88 125 SER A N 1
ATOM 956 C CA . SER A 1 125 ? 15.201 -7.960 -7.763 1.00 95.88 125 SER A CA 1
ATOM 957 C C . SER A 1 125 ? 16.366 -7.197 -8.419 1.00 95.88 125 SER A C 1
ATOM 959 O O . SER A 1 125 ? 17.113 -6.507 -7.716 1.00 95.88 125 SER A O 1
ATOM 961 N N . PRO A 1 126 ? 16.491 -7.218 -9.764 1.00 95.88 126 PRO A N 1
ATOM 962 C CA . PRO A 1 126 ? 17.493 -6.430 -10.487 1.00 95.88 126 PRO A CA 1
ATOM 963 C C . PRO A 1 126 ? 17.393 -4.919 -10.244 1.00 95.88 126 PRO A C 1
ATOM 965 O O . PRO A 1 126 ? 18.333 -4.183 -10.532 1.00 95.88 126 PRO A O 1
ATOM 968 N N . LEU A 1 127 ? 16.267 -4.438 -9.715 1.00 96.44 127 LEU A N 1
ATOM 969 C CA . LEU A 1 127 ? 16.047 -3.025 -9.414 1.00 96.44 127 LEU A CA 1
ATOM 970 C C . LEU A 1 127 ? 16.660 -2.578 -8.082 1.00 96.44 127 LEU A C 1
ATOM 972 O O . LEU A 1 127 ? 16.791 -1.374 -7.851 1.00 96.44 127 LEU A O 1
ATOM 976 N N . LEU A 1 128 ? 17.063 -3.509 -7.213 1.00 95.44 128 LEU A N 1
ATOM 977 C CA . LEU A 1 128 ? 17.716 -3.180 -5.947 1.00 95.44 128 LEU A CA 1
ATOM 978 C C . LEU A 1 128 ? 19.037 -2.442 -6.215 1.00 95.44 128 LEU A C 1
ATOM 980 O O . LEU A 1 128 ? 19.897 -2.922 -6.950 1.00 95.44 128 LEU A O 1
ATOM 984 N N . GLY A 1 129 ? 19.173 -1.242 -5.645 1.00 93.38 129 GLY A N 1
ATOM 985 C CA . GLY A 1 129 ? 20.307 -0.343 -5.895 1.00 93.38 129 GLY A CA 1
ATOM 986 C C . GLY A 1 129 ? 20.238 0.436 -7.216 1.00 93.38 129 GLY A C 1
ATOM 987 O O . GLY A 1 129 ? 21.131 1.235 -7.489 1.00 93.38 129 GLY A O 1
ATOM 988 N N . ARG A 1 130 ? 19.191 0.239 -8.030 1.00 95.44 130 ARG A N 1
ATOM 989 C CA . ARG A 1 130 ? 18.967 0.988 -9.279 1.00 95.44 130 ARG A CA 1
ATOM 990 C C . ARG A 1 130 ? 17.828 1.992 -9.173 1.00 95.44 130 ARG A C 1
ATOM 992 O O . ARG A 1 130 ? 17.864 3.010 -9.852 1.00 95.44 130 ARG A O 1
ATOM 999 N N . VAL A 1 131 ? 16.832 1.732 -8.337 1.00 94.75 131 VAL A N 1
ATOM 1000 C CA . VAL A 1 131 ? 15.746 2.681 -8.050 1.00 94.75 131 VAL A CA 1
ATOM 1001 C C . VAL A 1 131 ? 16.109 3.610 -6.889 1.00 94.75 131 VAL A C 1
ATOM 1003 O O . VAL A 1 131 ? 17.028 3.330 -6.123 1.00 94.75 131 VAL A O 1
ATOM 1006 N N . ALA A 1 132 ? 15.391 4.727 -6.755 1.00 91.88 132 ALA A N 1
ATOM 1007 C CA . ALA A 1 132 ? 15.608 5.666 -5.657 1.00 91.88 132 ALA A CA 1
ATOM 1008 C C . ALA A 1 132 ? 15.278 5.036 -4.291 1.00 91.88 132 ALA A C 1
ATOM 1010 O O . ALA A 1 132 ? 14.286 4.321 -4.156 1.00 91.88 132 ALA A O 1
ATOM 1011 N N . GLY A 1 133 ? 16.076 5.360 -3.274 1.00 90.00 133 GLY A N 1
ATOM 1012 C CA . GLY A 1 133 ? 15.987 4.758 -1.944 1.00 90.00 133 GLY A CA 1
ATOM 1013 C C . GLY A 1 133 ? 16.972 3.602 -1.759 1.00 90.00 133 GLY A C 1
ATOM 1014 O O . GLY A 1 133 ? 17.568 3.100 -2.708 1.00 90.00 133 GLY A O 1
ATOM 1015 N N . SER A 1 134 ? 17.158 3.193 -0.507 1.00 89.38 134 SER A N 1
ATOM 1016 C CA . SER A 1 134 ? 18.100 2.128 -0.148 1.00 89.38 134 SER A CA 1
ATOM 1017 C C . SER A 1 134 ? 17.350 0.857 0.244 1.00 89.38 134 SER A C 1
ATOM 1019 O O . SER A 1 134 ? 16.357 0.965 0.973 1.00 89.38 134 SER A O 1
ATOM 1021 N N . PRO A 1 135 ? 17.808 -0.332 -0.193 1.00 92.25 135 PRO A N 1
ATOM 1022 C CA . PRO A 1 135 ? 17.301 -1.602 0.310 1.00 92.25 135 PRO A CA 1
ATOM 1023 C C . PRO A 1 135 ? 17.495 -1.723 1.827 1.00 92.25 135 PRO A C 1
ATOM 1025 O O . PRO A 1 135 ? 18.549 -1.370 2.355 1.00 92.25 135 PRO A O 1
ATOM 1028 N N . GLN A 1 136 ? 16.482 -2.229 2.521 1.00 90.56 136 GLN A N 1
ATOM 1029 C CA . GLN A 1 136 ? 16.471 -2.450 3.966 1.00 90.56 136 GLN A CA 1
ATOM 1030 C C . GLN A 1 136 ? 16.016 -3.886 4.274 1.00 90.56 136 GLN A C 1
ATOM 1032 O O . GLN A 1 136 ? 16.253 -4.792 3.473 1.00 90.56 136 GLN A O 1
ATOM 1037 N N . GLY A 1 137 ? 15.432 -4.107 5.457 1.00 88.75 137 GLY A N 1
ATOM 1038 C CA . GLY A 1 137 ? 14.989 -5.414 5.934 1.00 88.75 137 GLY A CA 1
ATOM 1039 C C . GLY A 1 137 ? 14.080 -6.164 4.955 1.00 88.75 137 GLY A C 1
ATOM 1040 O O . GLY A 1 137 ? 13.476 -5.590 4.047 1.00 88.75 137 GLY A O 1
ATOM 1041 N N . VAL A 1 138 ? 13.998 -7.476 5.163 1.00 90.25 138 VAL A N 1
ATOM 1042 C CA . VAL A 1 138 ? 13.192 -8.391 4.353 1.00 90.25 138 VAL A CA 1
ATOM 1043 C C . VAL A 1 138 ? 11.998 -8.864 5.169 1.00 90.25 138 VAL A C 1
ATOM 1045 O O . VAL A 1 138 ? 12.147 -9.236 6.333 1.00 90.25 138 VAL A O 1
ATOM 1048 N N . ILE A 1 139 ? 10.827 -8.889 4.542 1.00 89.62 139 ILE A N 1
ATOM 1049 C CA . ILE A 1 139 ? 9.609 -9.488 5.085 1.00 89.62 139 ILE A CA 1
ATOM 1050 C C . ILE A 1 139 ? 9.172 -10.669 4.214 1.00 89.62 139 ILE A C 1
ATOM 1052 O O . ILE A 1 139 ? 9.514 -10.751 3.035 1.00 89.62 139 ILE A O 1
ATOM 1056 N N . VAL A 1 140 ? 8.396 -11.584 4.790 1.00 86.00 140 VAL A N 1
ATOM 1057 C CA . VAL A 1 140 ? 7.681 -12.624 4.038 1.00 86.00 140 VAL A CA 1
ATOM 1058 C C . VAL A 1 140 ? 6.218 -12.217 3.983 1.00 86.00 140 VAL A C 1
ATOM 1060 O O . VAL A 1 140 ? 5.602 -11.994 5.026 1.00 86.00 140 VAL A O 1
ATOM 1063 N N . ALA A 1 141 ? 5.676 -12.092 2.776 1.00 78.56 141 ALA A N 1
ATOM 1064 C CA . ALA A 1 141 ? 4.275 -11.742 2.590 1.00 78.56 141 ALA A CA 1
ATOM 1065 C C . ALA A 1 141 ? 3.398 -12.990 2.432 1.00 78.56 141 ALA A C 1
ATOM 1067 O O . ALA A 1 141 ? 3.874 -14.124 2.368 1.00 78.56 141 ALA A O 1
ATOM 1068 N N . ALA A 1 142 ? 2.090 -12.757 2.356 1.00 74.50 142 ALA A N 1
ATOM 1069 C CA . ALA A 1 142 ? 1.062 -13.784 2.219 1.00 74.50 142 ALA A CA 1
ATOM 1070 C C . ALA A 1 142 ? 1.225 -14.680 0.980 1.00 74.50 142 ALA A C 1
ATOM 1072 O O . ALA A 1 142 ? 0.782 -15.824 0.983 1.00 74.50 142 ALA A O 1
ATOM 1073 N N . ASP A 1 143 ? 1.864 -14.168 -0.076 1.00 82.69 143 ASP A N 1
ATOM 1074 C CA . ASP A 1 143 ? 2.130 -14.908 -1.311 1.00 82.69 143 ASP A CA 1
ATOM 1075 C C . ASP A 1 143 ? 3.332 -15.864 -1.201 1.00 82.69 143 ASP A C 1
ATOM 1077 O O . ASP A 1 143 ? 3.751 -16.457 -2.195 1.00 82.69 143 ASP A O 1
ATOM 1081 N N . GLY A 1 144 ? 3.901 -16.005 0.002 1.00 84.12 144 GLY A N 1
ATOM 1082 C CA . GLY A 1 144 ? 5.048 -16.862 0.295 1.00 84.12 144 GLY A CA 1
ATOM 1083 C C . GLY A 1 144 ? 6.375 -16.325 -0.242 1.00 84.12 144 GLY A C 1
ATOM 1084 O O . GLY A 1 144 ? 7.414 -16.951 -0.025 1.00 84.12 144 GLY A O 1
ATOM 1085 N N . ARG A 1 145 ? 6.373 -15.174 -0.927 1.00 92.06 145 ARG A N 1
ATOM 1086 C CA . ARG A 1 145 ? 7.590 -14.550 -1.447 1.00 92.06 145 ARG A CA 1
ATOM 1087 C C . ARG A 1 145 ? 8.262 -13.699 -0.375 1.00 92.06 145 ARG A C 1
ATOM 1089 O O . ARG A 1 145 ? 7.631 -13.191 0.557 1.00 92.06 145 ARG A O 1
ATOM 1096 N N . ARG A 1 146 ? 9.575 -13.544 -0.532 1.00 95.19 146 ARG A N 1
ATOM 1097 C CA . ARG A 1 146 ? 10.408 -12.646 0.269 1.00 95.19 146 ARG A CA 1
ATOM 1098 C C . ARG A 1 146 ? 10.485 -11.292 -0.423 1.00 95.19 146 ARG A C 1
ATOM 1100 O O . ARG A 1 146 ? 10.761 -11.212 -1.620 1.00 95.19 146 ARG A O 1
ATOM 1107 N N . TRP A 1 147 ? 10.234 -10.245 0.346 1.00 96.19 147 TRP A N 1
ATOM 1108 C CA . TRP A 1 147 ? 10.099 -8.875 -0.123 1.00 96.19 147 TRP A CA 1
ATOM 1109 C C . TRP A 1 147 ? 11.072 -7.988 0.632 1.00 96.19 147 TRP A C 1
ATOM 1111 O O . TRP A 1 147 ? 11.066 -7.957 1.860 1.00 96.19 147 TRP A O 1
ATOM 1121 N N . GLN A 1 148 ? 11.909 -7.267 -0.098 1.00 96.25 148 GLN A N 1
ATOM 1122 C CA . GLN A 1 148 ? 12.892 -6.358 0.457 1.00 96.25 148 GLN A CA 1
ATOM 1123 C C . GLN A 1 148 ? 12.365 -4.928 0.416 1.00 96.25 148 GLN A C 1
ATOM 1125 O O . GLN A 1 148 ? 12.061 -4.409 -0.660 1.00 96.25 148 GLN A O 1
ATOM 1130 N N . LEU A 1 149 ? 12.277 -4.295 1.587 1.00 95.00 149 LEU A N 1
ATOM 1131 C CA . LEU A 1 149 ? 11.899 -2.890 1.702 1.00 95.00 149 LEU A CA 1
ATOM 1132 C C . LEU A 1 149 ? 12.902 -2.027 0.941 1.00 95.00 149 LEU A C 1
ATOM 1134 O O . LEU A 1 149 ? 14.110 -2.211 1.080 1.00 95.00 149 LEU A O 1
ATOM 1138 N N . VAL A 1 150 ? 12.409 -1.045 0.196 1.00 93.75 150 VAL A N 1
ATOM 1139 C CA . VAL A 1 150 ? 13.216 0.054 -0.323 1.00 93.75 150 VAL A CA 1
ATOM 1140 C C . VAL A 1 150 ? 12.645 1.350 0.235 1.00 93.75 150 VAL A C 1
ATOM 1142 O O . VAL A 1 150 ? 11.447 1.600 0.137 1.00 93.75 150 VAL A O 1
ATOM 1145 N N . SER A 1 151 ? 13.501 2.164 0.855 1.00 86.12 151 SER A N 1
ATOM 1146 C CA . SER A 1 151 ? 13.125 3.403 1.558 1.00 86.12 151 SER A CA 1
ATOM 1147 C C . SER A 1 151 ? 12.689 4.518 0.593 1.00 86.12 151 SER A C 1
A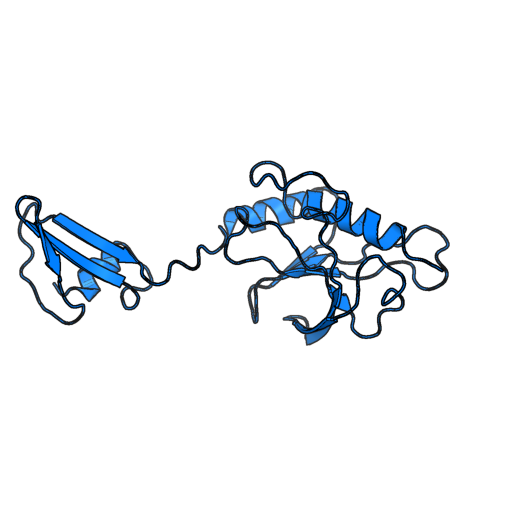TOM 1149 O O . SER A 1 151 ? 13.368 5.533 0.441 1.00 86.12 151 SER A O 1
ATOM 1151 N N . TYR A 1 152 ? 11.587 4.304 -0.118 1.00 85.50 152 TYR A N 1
ATOM 1152 C CA . TYR A 1 152 ? 10.996 5.246 -1.054 1.00 85.50 152 TYR A CA 1
ATOM 1153 C C . TYR A 1 152 ? 9.738 5.868 -0.445 1.00 85.50 152 TYR A C 1
ATOM 1155 O O . TYR A 1 152 ? 8.767 5.166 -0.172 1.00 85.50 152 TYR A O 1
ATOM 1163 N N . HIS A 1 153 ? 9.786 7.190 -0.257 1.00 85.81 153 HIS A N 1
ATOM 1164 C CA . HIS A 1 153 ? 8.803 7.966 0.501 1.00 85.81 153 HIS A CA 1
ATOM 1165 C C . HIS A 1 153 ? 8.215 9.113 -0.344 1.00 85.81 153 HIS A C 1
ATOM 1167 O O . HIS A 1 153 ? 8.548 10.280 -0.110 1.00 85.81 153 HIS A O 1
ATOM 1173 N N . PRO A 1 154 ? 7.360 8.836 -1.353 1.00 84.81 154 PRO A N 1
ATOM 1174 C CA . PRO A 1 154 ? 6.917 9.847 -2.322 1.00 84.81 154 PRO A CA 1
ATOM 1175 C C . PRO A 1 154 ? 6.270 11.069 -1.660 1.00 84.81 154 PRO A C 1
ATOM 1177 O O . PRO A 1 154 ? 6.566 12.201 -2.035 1.00 84.81 154 PRO A O 1
ATOM 1180 N N . HIS A 1 155 ? 5.470 10.857 -0.612 1.00 86.12 155 HIS A N 1
ATOM 1181 C CA . HIS A 1 155 ? 4.745 11.915 0.101 1.00 86.12 155 HIS A CA 1
ATOM 1182 C C . HIS A 1 155 ? 5.527 12.557 1.261 1.00 86.12 155 HIS A C 1
ATOM 1184 O O . HIS A 1 155 ? 4.989 13.432 1.940 1.00 86.12 155 HIS A O 1
ATOM 1190 N N . ASN A 1 156 ? 6.775 12.138 1.503 1.00 82.88 156 ASN A N 1
ATOM 1191 C CA . ASN A 1 156 ? 7.628 12.640 2.584 1.00 82.88 156 ASN A CA 1
ATOM 1192 C C . ASN A 1 156 ? 9.051 12.932 2.072 1.00 82.88 156 ASN A C 1
ATOM 1194 O O . ASN A 1 156 ? 10.024 12.289 2.458 1.00 82.88 156 ASN A O 1
ATOM 1198 N N . GLY A 1 157 ? 9.162 13.885 1.142 1.00 73.00 157 GLY A N 1
ATOM 1199 C CA . GLY A 1 157 ? 10.446 14.309 0.566 1.00 73.00 157 GLY A CA 1
ATOM 1200 C C . GLY A 1 157 ? 10.900 13.527 -0.673 1.00 73.00 157 GLY A C 1
ATOM 1201 O O . GLY A 1 157 ? 11.943 13.848 -1.233 1.00 73.00 157 GLY A O 1
ATOM 1202 N N . GLY A 1 158 ? 10.114 12.553 -1.149 1.00 72.88 158 GLY A N 1
ATOM 1203 C CA . GLY A 1 158 ? 10.390 11.770 -2.363 1.00 72.88 158 GLY A CA 1
ATOM 1204 C C . GLY A 1 158 ? 9.947 12.413 -3.685 1.00 72.88 158 GLY A C 1
ATOM 1205 O O . GLY A 1 158 ? 10.054 11.776 -4.731 1.00 72.88 158 GLY A O 1
ATOM 1206 N N . GLY A 1 159 ? 9.461 13.658 -3.651 1.00 77.69 159 GLY A N 1
ATOM 1207 C CA . GLY A 1 159 ? 9.095 14.444 -4.837 1.00 77.69 159 GLY A CA 1
ATOM 1208 C C . GLY A 1 159 ? 7.614 14.409 -5.236 1.00 77.69 159 GLY A C 1
ATOM 1209 O O . GLY A 1 159 ? 7.243 15.117 -6.170 1.00 77.69 159 GLY A O 1
ATOM 1210 N N . GLY A 1 160 ? 6.776 13.642 -4.535 1.00 82.88 160 GLY A N 1
ATOM 1211 C CA . GLY A 1 160 ? 5.320 13.665 -4.689 1.00 82.88 160 GLY A CA 1
ATOM 1212 C C . GLY A 1 160 ? 4.656 14.778 -3.859 1.00 82.88 160 GLY A C 1
ATOM 1213 O O . GLY A 1 160 ? 5.278 15.354 -2.959 1.00 82.88 160 GLY A O 1
ATOM 1214 N N . PRO A 1 161 ? 3.380 15.110 -4.129 1.00 86.56 161 PRO A N 1
ATOM 1215 C CA . PRO A 1 161 ? 2.626 16.068 -3.324 1.00 86.56 161 PRO A CA 1
ATOM 1216 C C . PRO A 1 161 ? 2.362 15.530 -1.909 1.00 86.56 161 PRO A C 1
ATOM 1218 O O . PRO A 1 161 ? 2.335 14.319 -1.683 1.00 86.56 161 PRO A O 1
ATOM 1221 N N . ALA A 1 162 ? 2.097 16.428 -0.956 1.00 89.94 162 ALA A N 1
ATOM 1222 C CA . ALA A 1 162 ? 1.715 16.042 0.404 1.00 89.94 162 ALA A CA 1
ATOM 1223 C C . ALA A 1 162 ? 0.478 15.122 0.407 1.00 89.94 162 ALA A C 1
ATOM 1225 O O . ALA A 1 162 ? -0.451 15.312 -0.382 1.00 89.94 162 ALA A O 1
ATOM 1226 N N . TRP A 1 163 ? 0.456 14.132 1.305 1.00 91.88 163 TRP A N 1
ATOM 1227 C CA . TRP A 1 163 ? -0.640 13.167 1.384 1.00 91.88 163 TRP A CA 1
ATOM 1228 C C . TRP A 1 163 ? -1.986 13.833 1.696 1.00 91.88 163 TRP A C 1
ATOM 1230 O O . TRP A 1 163 ? -2.111 14.605 2.645 1.00 91.88 163 TRP A O 1
ATOM 1240 N N . ASN A 1 164 ? -3.018 13.483 0.927 1.00 91.00 164 ASN A N 1
ATOM 1241 C CA . ASN A 1 164 ? -4.394 13.884 1.176 1.00 91.00 164 ASN A CA 1
ATOM 1242 C C . ASN A 1 164 ? -5.286 12.639 1.159 1.00 91.00 164 ASN A C 1
ATOM 1244 O O . ASN A 1 164 ? -5.554 12.092 0.093 1.00 91.00 164 ASN A O 1
ATOM 1248 N N . LYS A 1 165 ? -5.791 12.226 2.326 1.00 89.38 165 LYS A N 1
ATOM 1249 C CA . LYS A 1 165 ? -6.610 11.010 2.503 1.00 89.38 165 LYS A CA 1
ATOM 1250 C C . LYS A 1 165 ? -7.866 10.944 1.617 1.00 89.38 165 LYS A C 1
ATOM 1252 O O . LYS A 1 165 ? -8.364 9.861 1.299 1.00 89.38 165 LYS A O 1
ATOM 1257 N N . ASP A 1 166 ? -8.394 12.102 1.223 1.00 88.31 166 ASP A N 1
ATOM 1258 C CA . ASP A 1 166 ? -9.630 12.208 0.447 1.00 88.31 166 ASP A CA 1
ATOM 1259 C C . ASP A 1 166 ? -9.362 12.140 -1.066 1.00 88.31 166 ASP A C 1
ATOM 1261 O O . ASP A 1 166 ? -10.276 11.868 -1.843 1.00 88.31 166 ASP A O 1
ATOM 1265 N N . ARG A 1 167 ? -8.105 12.338 -1.495 1.00 89.25 167 ARG A N 1
ATOM 1266 C CA . ARG A 1 167 ? -7.696 12.332 -2.912 1.00 89.25 167 ARG A CA 1
ATOM 1267 C C . ARG A 1 167 ? -6.756 11.185 -3.264 1.00 89.25 167 ARG A C 1
ATOM 1269 O O . ARG A 1 167 ? -6.864 10.637 -4.356 1.00 89.25 167 ARG A O 1
ATOM 1276 N N . HIS A 1 168 ? -5.843 10.846 -2.365 1.00 94.12 168 HIS A N 1
ATOM 1277 C CA . HIS A 1 168 ? -4.806 9.846 -2.576 1.00 94.12 168 HIS A CA 1
ATOM 1278 C C . HIS A 1 168 ? -5.246 8.479 -2.061 1.00 94.12 168 HIS A C 1
ATOM 1280 O O . HIS A 1 168 ? -6.057 8.371 -1.140 1.00 94.12 168 HIS A O 1
ATOM 1286 N N . GLY A 1 169 ? -4.709 7.441 -2.692 1.00 94.44 169 GLY A N 1
ATOM 1287 C CA . GLY A 1 169 ? -4.924 6.047 -2.337 1.00 94.44 169 GLY A CA 1
ATOM 1288 C C . GLY A 1 169 ? -4.090 5.117 -3.209 1.00 94.44 169 GLY A C 1
ATOM 1289 O O . GLY A 1 169 ? -3.135 5.573 -3.836 1.00 94.44 169 GLY A O 1
ATOM 1290 N N . PHE A 1 170 ? -4.471 3.843 -3.328 1.00 96.00 170 PHE A N 1
ATOM 1291 C CA . PHE A 1 170 ? -3.708 2.873 -4.124 1.00 96.00 170 PHE A CA 1
ATOM 1292 C C . PHE A 1 170 ? -3.499 3.311 -5.579 1.00 96.00 170 PHE A C 1
ATOM 1294 O O . PHE A 1 170 ? -2.407 3.198 -6.120 1.00 96.00 170 PHE A O 1
ATOM 1301 N N . HIS A 1 171 ? -4.530 3.880 -6.203 1.00 93.38 171 HIS A N 1
ATOM 1302 C CA . HIS A 1 171 ? -4.458 4.363 -7.584 1.00 93.38 171 HIS A CA 1
ATOM 1303 C C . HIS A 1 171 ? -3.437 5.493 -7.795 1.00 93.38 171 HIS A C 1
ATOM 1305 O O . HIS A 1 171 ? -2.689 5.431 -8.757 1.00 93.38 171 HIS A O 1
ATOM 1311 N N . THR A 1 172 ? -3.356 6.492 -6.908 1.00 93.31 172 THR A N 1
ATOM 1312 C CA . THR A 1 172 ? -2.319 7.536 -7.026 1.00 93.31 172 THR A CA 1
ATOM 1313 C C . THR A 1 172 ? -0.952 7.009 -6.621 1.00 93.31 172 THR A C 1
ATOM 1315 O O . THR A 1 172 ? 0.060 7.456 -7.141 1.00 93.31 172 THR A O 1
ATOM 1318 N N . TYR A 1 173 ? -0.899 6.061 -5.683 1.00 94.75 173 TYR A N 1
ATOM 1319 C CA . TYR A 1 173 ? 0.368 5.456 -5.292 1.00 94.75 173 TYR A CA 1
ATOM 1320 C C . TYR A 1 173 ? 0.953 4.603 -6.426 1.00 94.75 173 TYR A C 1
ATOM 1322 O O . TYR A 1 173 ? 2.165 4.579 -6.599 1.00 94.75 173 TYR A O 1
ATOM 1330 N N . LEU A 1 174 ? 0.113 3.970 -7.255 1.00 95.19 174 LEU A N 1
ATOM 1331 C CA . LEU A 1 174 ? 0.555 3.322 -8.490 1.00 95.19 174 LEU A CA 1
ATOM 1332 C C . LEU A 1 174 ? 1.287 4.304 -9.415 1.00 95.19 174 LEU A C 1
ATOM 1334 O O . LEU A 1 174 ? 2.313 3.927 -9.970 1.00 95.19 174 LEU A O 1
ATOM 1338 N N . ASP A 1 175 ? 0.811 5.544 -9.559 1.00 93.38 175 ASP A N 1
ATOM 1339 C CA . ASP A 1 175 ? 1.491 6.553 -10.384 1.00 93.38 175 ASP A CA 1
ATOM 1340 C C . ASP A 1 175 ? 2.913 6.829 -9.864 1.00 93.38 175 ASP A C 1
ATOM 1342 O O . ASP A 1 175 ? 3.871 6.884 -10.643 1.00 93.38 175 ASP A O 1
ATOM 1346 N N . GLU A 1 176 ? 3.071 6.916 -8.540 1.00 94.00 176 GLU A N 1
ATOM 1347 C CA . GLU A 1 176 ? 4.378 7.061 -7.888 1.00 94.00 176 GLU A CA 1
ATOM 1348 C C . GLU A 1 176 ? 5.266 5.831 -8.129 1.00 94.00 176 GLU A C 1
ATOM 1350 O O . GLU A 1 176 ? 6.436 5.973 -8.485 1.00 94.00 176 GLU A O 1
ATOM 1355 N N . LEU A 1 177 ? 4.712 4.617 -8.024 1.00 94.94 177 LEU A N 1
ATOM 1356 C CA . LEU A 1 177 ? 5.437 3.378 -8.323 1.00 94.94 177 LEU A CA 1
ATOM 1357 C C . LEU A 1 177 ? 5.879 3.309 -9.787 1.00 94.94 177 LEU A C 1
ATOM 1359 O O . LEU A 1 177 ? 7.025 2.965 -10.064 1.00 94.94 177 LEU A O 1
ATOM 1363 N N . LEU A 1 178 ? 5.012 3.677 -10.730 1.00 94.94 178 LEU A N 1
ATOM 1364 C CA . LEU A 1 178 ? 5.352 3.740 -12.150 1.00 94.94 178 LEU A CA 1
ATOM 1365 C C . LEU A 1 178 ? 6.513 4.709 -12.381 1.00 94.94 178 LEU A C 1
ATOM 1367 O O . LEU A 1 178 ? 7.491 4.356 -13.040 1.00 94.94 178 LEU A O 1
ATOM 1371 N N . CYS A 1 179 ? 6.452 5.904 -11.790 1.00 93.38 179 CYS A N 1
ATOM 1372 C CA . CYS A 1 179 ? 7.531 6.886 -11.883 1.00 93.38 179 CYS A CA 1
ATOM 1373 C C . CYS A 1 179 ? 8.834 6.366 -11.267 1.00 93.38 179 CYS A C 1
ATOM 1375 O O . CYS A 1 179 ? 9.912 6.557 -11.834 1.00 93.38 179 CYS A O 1
ATOM 1377 N N . TRP A 1 180 ? 8.740 5.700 -10.120 1.00 94.06 180 TRP A N 1
ATOM 1378 C CA . TRP A 1 180 ? 9.870 5.145 -9.390 1.00 94.06 180 TRP A CA 1
ATOM 1379 C C . TRP A 1 180 ? 10.595 4.049 -10.179 1.00 94.06 180 TRP A C 1
ATOM 1381 O O . TRP A 1 180 ? 11.808 4.141 -10.380 1.00 94.06 180 TRP A O 1
ATOM 1391 N N . ILE A 1 181 ? 9.855 3.067 -10.703 1.00 95.94 181 ILE A N 1
ATOM 1392 C CA . ILE A 1 181 ? 10.410 1.966 -11.501 1.00 95.94 181 ILE A CA 1
ATOM 1393 C C . ILE A 1 181 ? 10.942 2.482 -12.847 1.00 95.94 181 ILE A C 1
ATOM 1395 O O . ILE A 1 181 ? 12.028 2.094 -13.279 1.00 95.94 181 ILE A O 1
ATOM 13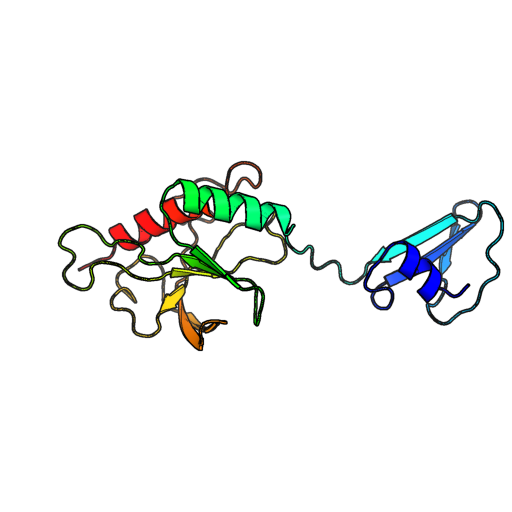99 N N . HIS A 1 182 ? 10.237 3.413 -13.499 1.00 95.00 182 HIS A N 1
ATOM 1400 C CA . HIS A 1 182 ? 10.664 3.988 -14.780 1.00 95.00 182 HIS A CA 1
ATOM 1401 C C . HIS A 1 182 ? 12.022 4.707 -14.691 1.00 95.00 182 HIS A C 1
ATOM 1403 O O . HIS A 1 182 ? 12.807 4.700 -15.647 1.00 95.00 182 HIS A O 1
ATOM 1409 N N . ARG A 1 183 ? 12.324 5.307 -13.532 1.00 93.94 183 ARG A N 1
ATOM 1410 C CA . ARG A 1 183 ? 13.562 6.054 -13.259 1.00 93.94 183 ARG A CA 1
ATOM 1411 C C . ARG A 1 183 ? 14.742 5.180 -12.823 1.00 93.94 183 ARG A C 1
ATOM 1413 O O . ARG A 1 183 ? 15.795 5.732 -12.523 1.00 93.94 183 ARG A O 1
ATOM 1420 N N . ALA A 1 184 ? 14.611 3.852 -12.811 1.00 95.19 184 ALA A N 1
ATOM 1421 C CA . ALA A 1 184 ? 15.699 2.960 -12.414 1.00 95.19 184 ALA A CA 1
ATOM 1422 C C . ALA A 1 184 ? 16.981 3.192 -13.239 1.00 95.19 184 ALA A C 1
ATOM 1424 O O . ALA A 1 184 ? 16.945 3.232 -14.468 1.00 95.19 184 ALA A O 1
ATOM 1425 N N . ASN A 1 185 ? 18.134 3.318 -12.594 1.00 92.44 185 ASN A N 1
ATOM 1426 C CA . ASN A 1 185 ? 19.424 3.450 -13.269 1.00 92.44 185 ASN A CA 1
ATOM 1427 C C . ASN A 1 185 ? 19.743 2.195 -14.101 1.00 92.44 185 ASN A C 1
ATOM 1429 O O . ASN A 1 185 ? 19.192 1.119 -13.852 1.00 92.44 185 ASN A O 1
ATOM 1433 N N . ASN A 1 186 ? 20.597 2.336 -15.117 1.00 85.88 186 ASN A N 1
ATOM 1434 C CA . ASN A 1 186 ? 21.141 1.186 -15.851 1.00 85.88 186 ASN A CA 1
ATOM 1435 C C . ASN A 1 186 ? 22.217 0.485 -15.014 1.00 85.88 186 ASN A C 1
ATOM 1437 O O . ASN A 1 186 ? 23.038 1.202 -14.411 1.00 85.88 186 ASN A O 1
#

Secondary structure (DSSP, 8-state):
-BHHHHHHTT-S-GGGEEEEEEETTEEEEE-TT-B----TT-EEEEEES----PPPHHHHHHHHHHHHHTT--EEEE-SSS-EEEEEEEEPPTT-SS-SEEEEEEE--TTTTTSPPEEEEEETT-TTTTTSSS-EEEEEE-TTS-EEEEE---TTTTSSSPPP-TTT-SHHHHHHHHHHHHHT---

Mean predicted aligned error: 10.41 Å

Sequence (186 aa):
MTGRQIAGLVSDNPDSTEVFLLEKGKSKPVPLAMEIQVKDCDEFRVIRNNVCGGFEPSRIQKELERLKQGGCRADFFLQPLPVVIYRDVPARPGYAHLQATDVLVLVPGGYPGQPLDGAHLPEGSPLLGRVAGSPQGVIVAADGRRWQLVSYHPHNGGGGPAWNKDRHGFHTYLDELLCWIHRANN

Nearest PDB structures (foldseek):
  2l05-assembly1_A  TM=6.155E-01  e=2.146E+00  Homo sapiens
  4m8n-assembly1_D  TM=6.567E-01  e=7.827E+00  Danio rerio
  4m8n-assembly2_C  TM=6.153E-01  e=5.907E+00  Danio rerio
  2onu-assembly1_A  TM=5.623E-01  e=4.459E+00  Plasmodium falciparum 3D7
  5ntb-assembly2_B  TM=2.995E-01  e=2.843E+00  Streptomyces mobaraensis

Foldseek 3Di:
DAQLVVLVVPDPCSVQKWKWWADPNDTDTGPRGDDDDDDPPTDMDIGRNPPLVADDVVVVVVVCVVCVVVVWDWDFDPPPHTKIKTPFLAEAPPDPQDGGFIKIWGDGRNPPVDPTFWIWGFVVRPLAVFFPAHWDDWDQDPVRTITTTGHQGQQPPNVHPHRDRVPDDPVVVSVVVSVRRHRGHD